Protein AF-A0AAV4I5J1-F1 (afdb_monomer_lite)

Sequence (194 aa):
MQLHVNKGHIDPLYKRVLPLLPGASAISIGELIIFVMCTVSVTANIIITSGGSSISGSSSNSNNSSSCSSSSSSSSSSSSSSSSSSSSSSSSSSSSSSGGSVGGGGGGCVGGIIIMLLSLLLLLLLLLLLLLVVVVVVVVVVVVVVVVVVVVVAPEVVVVVLVVVVAPEVVVVVVVVVVVVVVLKEEDTRLLPS

Secondary structure (DSSP, 8-state):
------------GGGGSSS-----S---HHHHHHHHHHHHHHHHHHHHHHTT-----------------------------------------------------TTHHHHHHHHHHHHHHHHHHHHHHHHHHHHHHHHHHHHHHHHHHHHHHHHHHHHHHHHHHHHHHHHHHHHHHHHHHHHHHHHHHHSS--

Organism: NCBI:txid1093978

pLDDT: mean 71.43, std 22.74, range [33.47, 98.12]

Radius of gyration: 46.41 Å; chains: 1; bounding box: 104×80×138 Å

Foldseek 3Di:
DDDDDPPPDPDPPVVPPPDPDPDPDDDDVVNVVVVVVVVVVVVVVVVVVVVPPPPPDDDDDDDDDDDDDDDDDDDDDDDDDDDYDDDDDDDDDDDDDDDDDPPDDPPPVVVVVVVVVVVVVVVVVVVVVVVVVVVVVVVVVVVVVVVVVCVVVVVVVVVVVCCVVVVVVVVVVVVVVVVVVVVVVVVVVVPDDD

Structure (mmCIF, N/CA/C/O backbone):
data_AF-A0AAV4I5J1-F1
#
_entry.id   AF-A0AAV4I5J1-F1
#
loop_
_atom_site.group_PDB
_atom_site.id
_atom_site.type_symbol
_atom_site.label_atom_id
_atom_site.label_alt_id
_atom_site.label_comp_id
_atom_site.label_asym_id
_atom_site.label_entity_id
_atom_site.label_seq_id
_atom_site.pdbx_PDB_ins_code
_atom_site.Cartn_x
_atom_site.Cartn_y
_atom_site.Cartn_z
_atom_site.occupancy
_atom_site.B_iso_or_equiv
_atom_site.auth_seq_id
_atom_site.auth_comp_id
_atom_site.auth_asym_id
_atom_site.auth_atom_id
_atom_site.pdbx_PDB_model_num
ATOM 1 N N . MET A 1 1 ? 34.825 44.796 -27.293 1.00 44.47 1 MET A N 1
ATOM 2 C CA . MET A 1 1 ? 33.627 44.163 -27.884 1.00 44.47 1 MET A CA 1
ATOM 3 C C . MET A 1 1 ? 32.702 43.767 -26.741 1.00 44.47 1 MET A C 1
ATOM 5 O O . MET A 1 1 ? 33.029 42.840 -26.015 1.00 44.47 1 MET A O 1
ATOM 9 N N . GLN A 1 2 ? 31.640 44.541 -26.493 1.00 41.47 2 GLN A N 1
ATOM 10 C CA . GLN A 1 2 ? 30.655 44.239 -25.447 1.00 41.47 2 GLN A CA 1
ATOM 11 C C . GLN A 1 2 ? 29.592 43.294 -26.014 1.00 41.47 2 GLN A C 1
ATOM 13 O O . GLN A 1 2 ? 28.919 43.631 -26.985 1.00 41.47 2 GLN A O 1
ATOM 18 N N . LEU A 1 3 ? 29.468 42.108 -25.419 1.00 46.00 3 LEU A N 1
ATOM 19 C CA . LEU A 1 3 ? 28.430 41.133 -25.741 1.00 46.00 3 LEU A CA 1
ATOM 20 C C . LEU A 1 3 ? 27.122 41.551 -25.066 1.00 46.00 3 LEU A C 1
ATOM 22 O O . LEU A 1 3 ? 26.958 41.442 -23.852 1.00 46.00 3 LEU A O 1
ATOM 26 N N . HIS A 1 4 ? 26.203 42.057 -25.882 1.00 53.00 4 HIS A N 1
ATOM 27 C CA . HIS A 1 4 ? 24.846 42.409 -25.492 1.00 53.00 4 HIS A CA 1
ATOM 28 C C . HIS A 1 4 ? 24.032 41.112 -25.353 1.00 53.00 4 HIS A C 1
ATOM 30 O O . HIS A 1 4 ? 23.588 40.531 -26.342 1.00 53.00 4 HIS A O 1
ATOM 36 N N . VAL A 1 5 ? 23.880 40.615 -24.123 1.00 58.66 5 VAL A N 1
ATOM 37 C CA . VAL A 1 5 ? 23.056 39.434 -23.830 1.00 58.66 5 VAL A CA 1
ATOM 38 C C . VAL A 1 5 ? 21.593 39.865 -23.791 1.00 58.66 5 VAL A C 1
ATOM 40 O O . VAL A 1 5 ? 21.139 40.502 -22.840 1.00 58.66 5 VAL A O 1
ATOM 43 N N . ASN A 1 6 ? 20.866 39.537 -24.856 1.00 58.31 6 ASN A N 1
ATOM 44 C CA . ASN A 1 6 ? 19.436 39.776 -24.979 1.00 58.31 6 ASN A CA 1
ATOM 45 C C . ASN A 1 6 ? 18.684 38.835 -24.020 1.00 58.31 6 ASN A C 1
ATOM 47 O O . ASN A 1 6 ? 18.641 37.621 -24.226 1.00 58.31 6 ASN A O 1
ATOM 51 N N . LYS A 1 7 ? 18.138 39.395 -22.934 1.00 56.16 7 LYS A N 1
ATOM 52 C CA . LYS A 1 7 ? 17.277 38.683 -21.982 1.00 56.16 7 LYS A CA 1
ATOM 53 C C . LYS A 1 7 ? 15.933 38.412 -22.653 1.00 56.16 7 LYS A C 1
ATOM 55 O O . LYS A 1 7 ? 15.007 39.212 -22.550 1.00 56.16 7 LYS A O 1
ATOM 60 N N . GLY A 1 8 ? 15.855 37.279 -23.345 1.00 55.03 8 GLY A N 1
ATOM 61 C CA . GLY A 1 8 ? 14.610 36.735 -23.869 1.00 55.03 8 GLY A CA 1
ATOM 62 C C . GLY A 1 8 ? 13.577 36.603 -22.753 1.00 55.03 8 GLY A C 1
ATOM 63 O O . GLY A 1 8 ? 13.797 35.920 -21.754 1.00 55.03 8 GLY A O 1
ATOM 64 N N . HIS A 1 9 ? 12.471 37.311 -22.936 1.00 58.69 9 HIS A N 1
ATOM 65 C CA . HIS A 1 9 ? 11.270 37.279 -22.120 1.00 58.69 9 HIS A CA 1
ATOM 66 C C . HIS A 1 9 ? 10.620 35.895 -22.274 1.00 58.69 9 HIS A C 1
ATOM 68 O O . HIS A 1 9 ? 9.899 35.645 -23.235 1.00 58.69 9 HIS A O 1
ATOM 74 N N . ILE A 1 10 ? 10.949 34.957 -21.383 1.00 55.69 10 ILE A N 1
ATOM 75 C CA . ILE A 1 10 ? 10.271 33.659 -21.318 1.00 55.69 10 ILE A CA 1
ATOM 76 C C . ILE A 1 10 ? 9.013 33.866 -20.479 1.00 55.69 10 ILE A C 1
ATOM 78 O O . ILE A 1 10 ? 9.074 33.890 -19.249 1.00 55.69 10 ILE A O 1
ATOM 82 N N . ASP A 1 11 ? 7.882 34.051 -21.156 1.00 57.34 11 ASP A N 1
ATOM 83 C CA . ASP A 1 11 ? 6.573 34.097 -20.516 1.00 57.34 11 ASP A CA 1
ATOM 84 C C . ASP A 1 11 ? 6.305 32.778 -19.765 1.00 57.34 11 ASP A C 1
ATOM 86 O O . ASP A 1 11 ? 6.344 31.697 -20.364 1.00 57.34 11 ASP A O 1
ATOM 90 N N . PRO A 1 12 ? 6.017 32.818 -18.451 1.00 53.56 12 PRO A N 1
ATOM 91 C CA . PRO A 1 12 ? 5.780 31.626 -17.651 1.00 53.56 12 PRO A CA 1
ATOM 92 C C . PRO A 1 12 ? 4.371 31.076 -17.915 1.00 53.56 12 PRO A C 1
ATOM 94 O O . PRO A 1 12 ? 3.453 31.232 -17.105 1.00 53.56 12 PRO A O 1
ATOM 97 N N . LEU A 1 13 ? 4.189 30.381 -19.041 1.00 52.62 13 LEU A N 1
ATOM 98 C CA . LEU A 1 13 ? 2.935 29.692 -19.378 1.00 52.62 13 LEU A CA 1
ATOM 99 C C . LEU A 1 13 ? 2.555 28.587 -18.374 1.00 52.62 13 LEU A C 1
ATOM 101 O O . LEU A 1 13 ? 1.399 28.175 -18.321 1.00 52.62 13 LEU A O 1
ATOM 105 N N . TYR A 1 14 ? 3.473 28.160 -17.504 1.00 51.44 14 TYR A N 1
ATOM 106 C CA . TYR A 1 14 ? 3.190 27.159 -16.472 1.00 51.44 14 TYR A CA 1
ATOM 107 C C . TYR A 1 14 ? 2.275 27.670 -15.345 1.00 51.44 14 TYR A C 1
ATOM 109 O O . TYR A 1 14 ? 1.672 26.868 -14.634 1.00 51.44 14 TYR A O 1
ATOM 117 N N . LYS A 1 15 ? 2.104 28.991 -15.184 1.00 51.28 15 LYS A N 1
ATOM 118 C CA . LYS A 1 15 ? 1.262 29.546 -14.109 1.00 51.28 15 LYS A CA 1
ATOM 119 C C . LYS A 1 15 ? -0.245 29.444 -14.371 1.00 51.28 15 LYS A C 1
ATOM 121 O O . LYS A 1 15 ? -1.020 29.639 -13.441 1.00 51.28 15 LYS A O 1
ATOM 126 N N . ARG A 1 16 ? -0.675 29.139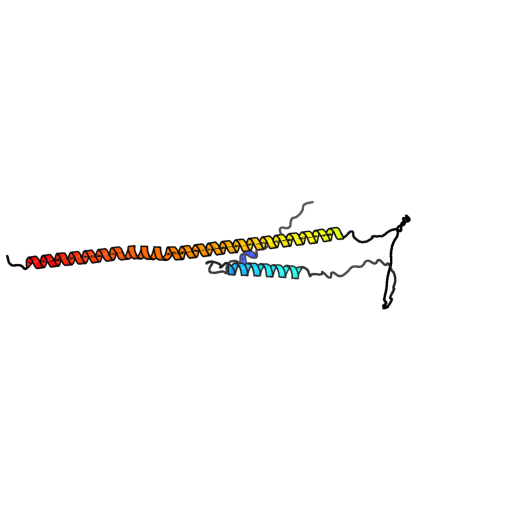 -15.601 1.00 52.31 16 ARG A N 1
ATOM 127 C CA . ARG A 1 16 ? -2.106 29.054 -15.958 1.00 52.31 16 ARG A CA 1
ATOM 128 C C . ARG A 1 16 ? -2.684 27.639 -16.009 1.00 52.31 16 ARG A C 1
ATOM 130 O O . ARG A 1 16 ? -3.892 27.515 -16.148 1.00 52.31 16 ARG A O 1
ATOM 137 N N . VAL A 1 17 ? -1.872 26.593 -15.850 1.00 52.78 17 VAL A N 1
ATOM 138 C CA . VAL A 1 17 ? -2.362 25.199 -15.928 1.00 52.78 17 VAL A CA 1
ATOM 139 C C . VAL A 1 17 ? -2.741 24.623 -14.552 1.00 52.78 17 VAL A C 1
ATOM 141 O O . VAL A 1 17 ? -3.381 23.583 -14.476 1.00 52.78 17 VAL A O 1
ATOM 144 N N . LEU A 1 18 ? -2.407 25.299 -13.447 1.00 48.84 18 LEU A N 1
ATOM 145 C CA . LEU A 1 18 ? -2.524 24.714 -12.103 1.00 48.84 18 LEU A CA 1
ATOM 146 C C . LEU A 1 18 ? -3.792 24.992 -11.255 1.00 48.84 18 LEU A C 1
ATOM 148 O O . LEU A 1 18 ? -3.888 24.341 -10.218 1.00 48.84 18 LEU A O 1
ATOM 152 N N . PRO A 1 19 ? -4.790 25.839 -11.600 1.00 48.25 19 PRO A N 1
ATOM 153 C CA . PRO A 1 19 ? -5.921 26.058 -10.686 1.00 48.25 19 PRO A CA 1
ATOM 154 C C . PRO A 1 19 ? -7.253 25.412 -11.125 1.00 48.25 19 PRO A C 1
ATOM 156 O O . PRO A 1 19 ? -8.295 26.044 -10.983 1.00 48.25 19 PRO A O 1
ATOM 159 N N . LEU A 1 20 ? -7.264 24.175 -11.649 1.00 48.97 20 LEU A N 1
ATOM 160 C CA . LEU A 1 20 ? -8.519 23.477 -12.018 1.00 48.97 20 LEU A CA 1
ATOM 161 C C . LEU A 1 20 ? -8.617 22.001 -11.577 1.00 48.97 20 LEU A C 1
ATOM 163 O O . LEU A 1 20 ? -9.342 21.226 -12.191 1.00 48.97 20 LEU A O 1
ATOM 167 N N . LEU A 1 21 ? -7.956 21.600 -10.488 1.00 51.47 21 LEU A N 1
ATOM 168 C CA . LEU A 1 21 ? -8.249 20.314 -9.834 1.00 51.47 21 LEU A CA 1
ATOM 169 C C . LEU A 1 21 ? -8.837 20.560 -8.436 1.00 51.47 21 LEU A C 1
ATOM 171 O O . LEU A 1 21 ? -8.097 20.624 -7.451 1.00 51.47 21 LEU A O 1
ATOM 175 N N . PRO A 1 22 ? -10.164 20.758 -8.329 1.00 43.28 22 PRO A N 1
ATOM 176 C CA . PRO A 1 22 ? -10.839 20.786 -7.042 1.00 43.28 22 PRO A CA 1
ATOM 177 C C . PRO A 1 22 ? -10.831 19.369 -6.449 1.00 43.28 22 PRO A C 1
ATOM 179 O O . PRO A 1 22 ? -11.524 18.485 -6.940 1.00 43.28 22 PRO A O 1
ATOM 182 N N . GLY A 1 23 ? -10.035 19.161 -5.396 1.00 50.94 23 GLY A N 1
ATOM 183 C CA . GLY A 1 23 ? -10.028 17.920 -4.610 1.00 50.94 23 GLY A CA 1
ATOM 184 C C . GLY A 1 23 ? -8.704 17.157 -4.649 1.00 50.94 23 GLY A C 1
ATOM 185 O O . GLY A 1 23 ? -8.611 16.086 -5.235 1.00 50.94 23 GLY A O 1
ATOM 186 N N . ALA A 1 24 ? -7.676 17.674 -3.972 1.00 47.84 24 ALA A N 1
ATOM 187 C CA . ALA A 1 24 ? -6.403 16.980 -3.751 1.00 47.84 24 ALA A CA 1
ATOM 188 C C . ALA A 1 24 ? -6.504 15.901 -2.648 1.00 47.84 24 ALA A C 1
ATOM 190 O O . ALA A 1 24 ? -5.687 15.848 -1.731 1.00 47.84 24 ALA A O 1
ATOM 191 N N . SER A 1 25 ? -7.525 15.049 -2.703 1.00 54.09 25 SER A N 1
ATOM 192 C CA . SER A 1 25 ? -7.631 13.866 -1.849 1.00 54.09 25 SER A CA 1
ATOM 193 C C . SER A 1 25 ? -7.122 12.655 -2.625 1.00 54.09 25 SER A C 1
ATOM 195 O O . SER A 1 25 ? -7.791 12.194 -3.540 1.00 54.09 25 SER A O 1
ATOM 197 N N . ALA A 1 26 ? -5.928 12.179 -2.253 1.00 54.16 26 ALA A N 1
ATOM 198 C CA . ALA A 1 26 ? -5.318 10.913 -2.668 1.00 54.16 26 ALA A CA 1
ATOM 199 C C . ALA A 1 26 ? -5.401 10.605 -4.177 1.00 54.16 26 ALA A C 1
ATOM 201 O O . ALA A 1 26 ? -6.238 9.829 -4.633 1.00 54.16 26 ALA A O 1
ATOM 202 N N . ILE A 1 27 ? -4.468 11.163 -4.952 1.00 59.47 27 ILE A N 1
ATOM 203 C CA . ILE A 1 27 ? -4.223 10.702 -6.322 1.00 59.47 27 ILE A CA 1
ATOM 204 C C . ILE A 1 27 ? -3.782 9.237 -6.229 1.00 59.47 27 ILE A C 1
ATOM 206 O O . ILE A 1 27 ? -2.709 8.931 -5.706 1.00 59.47 27 ILE A O 1
ATOM 210 N N . SER A 1 28 ? -4.641 8.329 -6.689 1.00 68.19 28 SER A N 1
ATOM 211 C CA . SER A 1 28 ? -4.320 6.907 -6.783 1.00 68.19 28 SER A CA 1
ATOM 212 C C . SER A 1 28 ? -3.089 6.722 -7.670 1.00 68.19 28 SER A C 1
ATOM 214 O O . SER A 1 28 ? -2.954 7.375 -8.703 1.00 68.19 28 SER A O 1
ATOM 216 N N . ILE A 1 29 ? -2.198 5.802 -7.298 1.00 71.69 29 ILE A N 1
ATOM 217 C CA . ILE A 1 29 ? -0.981 5.475 -8.063 1.00 71.69 29 ILE A CA 1
ATOM 218 C C . ILE A 1 29 ? -1.306 5.169 -9.540 1.00 71.69 29 ILE A C 1
ATOM 220 O O . ILE A 1 29 ? -0.504 5.475 -10.419 1.00 71.69 29 ILE A O 1
ATOM 224 N N . GLY A 1 30 ? -2.504 4.646 -9.831 1.00 75.44 30 GLY A N 1
ATOM 225 C CA . GLY A 1 30 ? -2.975 4.425 -11.202 1.00 75.44 30 GLY A CA 1
ATOM 226 C C . GLY A 1 30 ? -3.113 5.708 -12.034 1.00 75.44 30 GLY A C 1
ATOM 227 O O . GLY A 1 30 ? -2.676 5.736 -13.182 1.00 75.44 30 GLY A O 1
ATOM 228 N N . GLU A 1 31 ? -3.635 6.788 -11.450 1.00 73.56 31 GLU A N 1
ATOM 229 C CA . GLU A 1 31 ? -3.776 8.097 -12.113 1.00 73.56 31 GLU A CA 1
ATOM 230 C C . GLU A 1 31 ? -2.403 8.718 -12.410 1.00 73.56 31 GLU A C 1
ATOM 232 O O . GLU A 1 31 ? -2.180 9.273 -13.486 1.00 73.56 31 GLU A O 1
ATOM 237 N N . LEU A 1 32 ? -1.442 8.550 -11.492 1.00 75.50 32 LEU A N 1
ATOM 238 C CA . LEU A 1 32 ? -0.065 9.007 -11.687 1.00 75.50 32 LEU A CA 1
ATOM 239 C C . LEU A 1 32 ? 0.603 8.284 -12.868 1.00 75.50 32 LEU A C 1
ATOM 241 O O . LEU A 1 32 ? 1.269 8.917 -13.686 1.00 75.50 32 LEU A O 1
ATOM 245 N N . ILE A 1 33 ? 0.404 6.967 -12.986 1.00 75.50 33 ILE A N 1
ATOM 246 C CA . ILE A 1 33 ? 0.953 6.165 -14.089 1.00 75.50 33 ILE A CA 1
ATOM 247 C C . ILE A 1 33 ? 0.365 6.619 -15.430 1.00 75.50 33 ILE A C 1
ATOM 249 O O . ILE A 1 33 ? 1.114 6.790 -16.393 1.00 75.50 33 ILE A O 1
ATOM 253 N N . ILE A 1 34 ? -0.946 6.873 -15.491 1.00 80.50 34 ILE A N 1
ATOM 254 C CA . ILE A 1 34 ? -1.610 7.383 -16.700 1.00 80.50 34 ILE A CA 1
ATOM 255 C C . ILE A 1 34 ? -1.037 8.751 -17.088 1.00 80.50 34 ILE A C 1
ATOM 257 O O . ILE A 1 34 ? -0.708 8.967 -18.255 1.00 80.50 34 ILE A O 1
ATOM 261 N N . PHE A 1 35 ? -0.831 9.648 -16.120 1.00 82.44 35 PHE A N 1
ATOM 262 C CA . PHE A 1 35 ? -0.228 10.960 -16.367 1.00 82.44 35 PHE A CA 1
ATOM 263 C C . PHE A 1 35 ? 1.199 10.856 -16.915 1.00 82.44 35 PHE A C 1
ATOM 265 O O . PHE A 1 35 ? 1.540 11.521 -17.897 1.00 82.44 35 PHE A O 1
ATOM 272 N N . VAL A 1 36 ? 2.033 9.996 -16.324 1.00 81.56 36 VAL A N 1
ATOM 273 C CA . VAL A 1 36 ? 3.414 9.772 -16.780 1.00 81.56 36 VAL A CA 1
ATOM 274 C C . VAL A 1 36 ? 3.427 9.191 -18.195 1.00 81.56 36 VAL A C 1
ATOM 276 O O . VAL A 1 36 ? 4.130 9.716 -19.057 1.00 81.56 36 VAL A O 1
ATOM 279 N N . MET A 1 37 ? 2.608 8.174 -18.476 1.00 80.75 37 MET A N 1
ATOM 280 C CA . MET A 1 37 ? 2.504 7.572 -19.812 1.00 80.75 37 MET A CA 1
ATOM 281 C C . MET A 1 37 ? 2.018 8.576 -20.863 1.00 80.75 37 MET A C 1
ATOM 283 O O . MET A 1 37 ? 2.564 8.633 -21.966 1.00 80.75 37 MET A O 1
ATOM 287 N N . CYS A 1 38 ? 1.043 9.417 -20.511 1.00 76.56 38 CYS A N 1
ATOM 288 C CA . CYS A 1 38 ? 0.526 10.455 -21.397 1.00 76.56 38 CYS A CA 1
ATOM 289 C C . CYS A 1 38 ? 1.605 11.505 -21.712 1.00 76.56 38 CYS A C 1
ATOM 291 O O . CYS A 1 38 ? 1.828 11.848 -22.872 1.00 76.56 38 CYS A O 1
ATOM 293 N N . THR A 1 39 ? 2.363 11.939 -20.700 1.00 76.50 39 THR A N 1
ATOM 294 C CA . THR A 1 39 ? 3.444 12.925 -20.869 1.00 76.50 39 THR A CA 1
ATOM 295 C C . THR A 1 39 ? 4.582 12.378 -21.738 1.00 76.50 39 THR A C 1
ATOM 297 O O . THR A 1 39 ? 5.093 13.079 -22.615 1.00 76.50 39 THR A O 1
ATOM 300 N N . VAL A 1 40 ? 4.952 11.107 -21.553 1.00 76.19 40 VAL A N 1
ATOM 301 C CA . VAL A 1 40 ? 5.961 10.428 -22.383 1.00 76.19 40 VAL A CA 1
ATOM 302 C C . VAL A 1 40 ? 5.480 10.291 -23.830 1.00 76.19 40 VAL A C 1
ATOM 304 O O . VAL A 1 40 ? 6.244 10.587 -24.748 1.00 76.19 40 VAL A O 1
ATOM 307 N N . SER A 1 41 ? 4.213 9.923 -24.052 1.00 77.00 41 SER A N 1
ATOM 308 C CA . SER A 1 41 ? 3.627 9.804 -25.395 1.00 77.00 41 SER A CA 1
ATOM 309 C C . SER A 1 41 ? 3.604 11.144 -26.142 1.00 77.00 41 SER A C 1
ATOM 311 O O . SER A 1 41 ? 4.032 11.216 -27.295 1.00 77.00 41 SER A O 1
ATOM 313 N N . VAL A 1 42 ? 3.198 12.228 -25.471 1.00 73.56 42 VAL A N 1
ATOM 314 C CA . VAL A 1 42 ? 3.202 13.584 -26.047 1.00 73.56 42 VAL A CA 1
ATOM 315 C C . VAL A 1 42 ? 4.624 14.027 -26.397 1.00 73.56 42 VAL A C 1
ATOM 317 O O . VAL A 1 42 ? 4.862 14.530 -27.494 1.00 73.56 42 VAL A O 1
ATOM 320 N N . THR A 1 43 ? 5.589 13.781 -25.509 1.00 66.00 43 THR A N 1
ATOM 321 C CA . THR A 1 43 ? 6.994 14.150 -25.745 1.00 66.00 43 THR A CA 1
ATOM 322 C C . THR A 1 43 ? 7.592 13.367 -26.918 1.00 66.00 43 THR A C 1
ATOM 324 O O . THR A 1 43 ? 8.269 13.949 -27.764 1.00 66.00 43 THR A O 1
ATOM 327 N N . ALA A 1 44 ? 7.287 12.071 -27.034 1.00 58.88 44 ALA A N 1
ATOM 328 C CA . ALA A 1 44 ? 7.722 11.248 -28.161 1.00 58.88 44 ALA A CA 1
ATOM 329 C C . ALA A 1 44 ? 7.147 11.744 -29.502 1.00 58.88 44 ALA A C 1
ATOM 331 O O . ALA A 1 44 ? 7.860 11.782 -30.504 1.00 58.88 44 ALA A O 1
ATOM 332 N N . ASN A 1 45 ? 5.891 12.198 -29.522 1.00 56.28 45 ASN A N 1
ATOM 333 C CA . ASN A 1 45 ? 5.239 12.686 -30.740 1.00 56.28 45 ASN A CA 1
ATOM 334 C C . ASN A 1 45 ? 5.789 14.056 -31.203 1.00 56.28 45 ASN A C 1
ATOM 336 O O . ASN A 1 45 ? 5.918 14.323 -32.402 1.00 56.28 45 ASN A O 1
ATOM 340 N N . ILE A 1 46 ? 6.208 14.907 -30.258 1.00 58.16 46 ILE A N 1
ATOM 341 C CA . ILE A 1 46 ? 6.861 16.196 -30.550 1.00 58.16 46 ILE A CA 1
ATOM 342 C C . ILE A 1 46 ? 8.245 15.991 -31.191 1.00 58.16 46 ILE A C 1
ATOM 344 O O . ILE A 1 46 ? 8.619 16.735 -32.102 1.00 58.16 46 ILE A O 1
ATOM 348 N N . ILE A 1 47 ? 8.992 14.961 -30.782 1.00 55.97 47 ILE A N 1
ATOM 349 C CA . ILE A 1 47 ? 10.324 14.661 -31.340 1.00 55.97 47 ILE A CA 1
ATOM 350 C C . ILE A 1 47 ? 10.219 14.137 -32.782 1.00 55.97 47 ILE A C 1
ATOM 352 O O . ILE A 1 47 ? 11.025 14.508 -33.633 1.00 55.97 47 ILE A O 1
ATOM 356 N N . ILE A 1 48 ? 9.189 13.348 -33.097 1.00 55.41 48 ILE A N 1
ATOM 357 C CA . ILE A 1 48 ? 8.979 12.827 -34.459 1.00 55.41 48 ILE A CA 1
ATOM 358 C C . ILE A 1 48 ? 8.530 13.946 -35.414 1.00 55.41 48 ILE A C 1
ATOM 360 O O . ILE A 1 48 ? 8.951 13.985 -36.568 1.00 55.41 48 ILE A O 1
ATOM 364 N N . THR A 1 49 ? 7.744 14.908 -34.925 1.00 48.47 49 THR A N 1
ATOM 365 C CA . THR A 1 49 ? 7.235 16.016 -35.752 1.00 48.47 49 THR A CA 1
ATOM 366 C C . THR A 1 49 ? 8.286 17.112 -35.996 1.00 48.47 49 THR A C 1
ATOM 368 O O . THR A 1 49 ? 8.232 17.810 -37.007 1.00 48.47 49 THR A O 1
ATOM 371 N N . SER A 1 50 ? 9.292 17.250 -35.126 1.00 49.56 50 SER A N 1
ATOM 372 C CA . SER A 1 50 ? 10.343 18.276 -35.261 1.00 49.56 50 SER A CA 1
ATOM 373 C C . SER A 1 50 ? 11.569 17.837 -36.080 1.00 49.56 50 SER A C 1
ATOM 375 O O . SER A 1 50 ? 12.350 18.690 -36.499 1.00 49.56 50 SER A O 1
ATOM 377 N N . GLY A 1 51 ? 11.714 16.546 -36.402 1.00 48.62 51 GLY A N 1
ATOM 378 C CA . GLY A 1 51 ? 12.810 16.026 -37.238 1.00 48.62 51 GLY A CA 1
ATOM 379 C C . GLY A 1 51 ? 12.611 16.144 -38.759 1.00 48.62 51 GLY A C 1
ATOM 380 O O . GLY A 1 51 ? 13.503 15.768 -39.514 1.00 48.62 51 GLY A O 1
ATOM 381 N N . GLY A 1 52 ? 11.458 16.642 -39.226 1.00 47.59 52 GLY A N 1
ATOM 382 C CA . GLY A 1 52 ? 11.046 16.586 -40.638 1.00 47.59 52 GLY A CA 1
ATOM 383 C C . GLY A 1 52 ? 10.971 17.918 -41.390 1.00 47.59 52 GLY A C 1
ATOM 384 O O . GLY A 1 52 ? 10.435 17.950 -42.494 1.00 47.59 52 GLY A O 1
ATOM 385 N N . SER A 1 53 ? 11.478 19.024 -40.839 1.00 48.56 53 SER A N 1
ATOM 386 C CA . SER A 1 53 ? 11.499 20.311 -41.555 1.00 48.56 53 SER A CA 1
ATOM 387 C C . SER A 1 53 ? 12.760 20.431 -42.409 1.00 48.56 53 SER A C 1
ATOM 389 O O . SER A 1 53 ? 13.719 21.116 -42.058 1.00 48.56 53 SER A O 1
ATOM 391 N N . SER A 1 54 ? 12.758 19.746 -43.550 1.00 49.75 54 SER A N 1
ATOM 392 C CA . SER A 1 54 ? 13.657 20.045 -44.662 1.00 49.75 54 SER A CA 1
ATOM 393 C C . SER A 1 54 ? 13.311 21.438 -45.193 1.00 49.75 54 SER A C 1
ATOM 395 O O . SER A 1 54 ? 12.367 21.632 -45.958 1.00 49.75 54 SER A O 1
ATOM 397 N N . ILE A 1 55 ? 14.073 22.435 -44.739 1.00 53.91 55 ILE A N 1
ATOM 398 C CA . ILE A 1 55 ? 14.037 23.795 -45.272 1.00 53.91 55 ILE A CA 1
ATOM 399 C C . ILE A 1 55 ? 14.513 23.717 -46.722 1.00 53.91 55 ILE A C 1
ATOM 401 O O . ILE A 1 55 ? 15.704 23.692 -47.025 1.00 53.91 55 ILE A O 1
ATOM 405 N N . SER A 1 56 ? 13.535 23.655 -47.617 1.00 50.28 56 SER A N 1
ATOM 406 C CA . SER A 1 56 ? 13.684 23.914 -49.041 1.00 50.28 56 SER A CA 1
ATOM 407 C C . SER A 1 56 ? 13.884 25.420 -49.208 1.00 50.28 56 SER A C 1
ATOM 409 O O . SER A 1 56 ? 12.932 26.173 -49.393 1.00 50.28 56 SER A O 1
ATOM 411 N N . GLY A 1 57 ? 15.127 25.869 -49.038 1.00 38.81 57 GLY A N 1
ATOM 412 C CA . GLY A 1 57 ? 15.563 27.236 -49.307 1.00 38.81 57 GLY A CA 1
ATOM 413 C C . GLY A 1 57 ? 16.218 27.311 -50.679 1.00 38.81 57 GLY A C 1
ATOM 414 O O . GLY A 1 57 ? 17.374 26.933 -50.843 1.00 38.81 57 GLY A O 1
ATOM 415 N N . SER A 1 58 ? 15.452 27.771 -51.662 1.00 47.94 58 SER A N 1
ATOM 416 C CA . SER A 1 58 ? 15.881 28.025 -53.036 1.00 47.94 58 SER A CA 1
ATOM 417 C C . SER A 1 58 ? 16.956 29.118 -53.141 1.00 47.94 58 SER A C 1
ATOM 419 O O . SER A 1 58 ? 16.957 30.075 -52.367 1.00 47.94 58 SER A O 1
ATOM 421 N N . SER A 1 59 ? 17.741 29.037 -54.228 1.00 45.19 59 SER A N 1
ATOM 422 C CA . SER A 1 59 ? 18.620 30.065 -54.837 1.00 45.19 59 SER A CA 1
ATOM 423 C C . SER A 1 59 ? 19.899 30.421 -54.055 1.00 45.19 59 SER A C 1
ATOM 425 O O . SER A 1 59 ? 19.865 31.123 -53.054 1.00 45.19 59 SER A O 1
ATOM 427 N N . SER A 1 60 ? 21.097 30.059 -54.530 1.00 40.12 60 SER A N 1
ATOM 428 C CA . SER A 1 60 ? 21.743 30.766 -55.651 1.00 40.12 60 SER A CA 1
ATOM 429 C C . SER A 1 60 ? 22.922 29.991 -56.267 1.00 40.12 60 SER A C 1
ATOM 431 O O . SER A 1 60 ? 23.729 29.404 -55.555 1.00 40.12 60 SER A O 1
ATOM 433 N N . ASN A 1 61 ? 23.006 30.068 -57.599 1.00 48.44 61 ASN A N 1
ATOM 434 C CA . ASN A 1 61 ? 24.130 29.795 -58.504 1.00 48.44 61 ASN A CA 1
ATOM 435 C C . ASN A 1 61 ? 25.533 29.613 -57.892 1.00 48.44 61 ASN A C 1
ATOM 437 O O . ASN A 1 61 ? 26.093 30.551 -57.326 1.00 48.44 61 ASN A O 1
ATOM 441 N N . SER A 1 62 ? 26.206 28.518 -58.256 1.00 39.16 62 SER A N 1
ATOM 442 C CA . SER A 1 62 ? 27.573 28.594 -58.801 1.00 39.16 62 SER A CA 1
ATOM 443 C C . SER A 1 62 ? 27.870 27.364 -59.658 1.00 39.16 62 SER A C 1
ATOM 445 O O . SER A 1 62 ? 27.838 26.232 -59.185 1.00 39.16 62 SER A O 1
ATOM 447 N N . ASN A 1 63 ? 28.161 27.617 -60.932 1.00 46.97 63 ASN A N 1
ATOM 448 C CA . ASN A 1 63 ? 28.762 26.674 -61.864 1.00 46.97 63 ASN A CA 1
ATOM 449 C C . ASN A 1 63 ? 29.997 26.003 -61.245 1.00 46.97 63 ASN A C 1
ATOM 451 O O . ASN A 1 63 ? 30.912 26.708 -60.826 1.00 46.97 63 ASN A O 1
ATOM 455 N N . ASN A 1 64 ? 30.097 24.677 -61.332 1.00 39.88 64 ASN A N 1
ATOM 456 C CA . ASN A 1 64 ? 31.326 24.111 -61.874 1.00 39.88 64 ASN A CA 1
ATOM 457 C C . ASN A 1 64 ? 31.086 22.742 -62.513 1.00 39.88 64 ASN A C 1
ATOM 459 O O . ASN A 1 64 ? 30.716 21.758 -61.881 1.00 39.88 64 ASN A O 1
ATOM 463 N N . SER A 1 65 ? 31.296 22.744 -63.817 1.00 48.47 65 SER A N 1
ATOM 464 C CA . SER A 1 65 ? 31.372 21.628 -64.741 1.00 48.47 65 SER A CA 1
ATOM 465 C C . SER A 1 65 ? 32.464 20.624 -64.369 1.00 48.47 65 SER A C 1
ATOM 467 O O . SER A 1 65 ? 33.627 21.003 -64.249 1.00 48.47 65 SER A O 1
ATOM 469 N N . SER A 1 66 ? 32.135 19.331 -64.332 1.00 40.97 66 SER A N 1
ATOM 470 C CA . SER A 1 66 ? 33.040 18.277 -64.817 1.00 40.97 66 SER A CA 1
ATOM 471 C C . SER A 1 66 ? 32.238 17.056 -65.269 1.00 40.97 66 SER A C 1
ATOM 473 O O . SER A 1 66 ? 31.606 16.356 -64.489 1.00 40.97 66 SER A O 1
ATOM 475 N N . SER A 1 67 ? 32.267 16.854 -66.574 1.00 46.66 67 SER A N 1
ATOM 476 C CA . SER A 1 67 ? 31.798 15.720 -67.361 1.00 46.66 67 SER A CA 1
ATOM 477 C C . SER A 1 67 ? 32.463 14.384 -67.011 1.00 46.66 67 SER A C 1
ATOM 479 O O . SER A 1 67 ? 33.680 14.346 -66.862 1.00 46.66 67 SER A O 1
ATOM 481 N N . CYS A 1 68 ? 31.692 13.291 -67.026 1.00 33.47 68 CYS A N 1
ATOM 482 C CA . CYS A 1 68 ? 31.973 12.046 -67.775 1.00 33.47 68 CYS A CA 1
ATOM 483 C C . CYS A 1 68 ? 30.825 11.040 -67.526 1.00 33.47 68 CYS A C 1
ATOM 485 O O . CYS A 1 68 ? 30.509 10.703 -66.395 1.00 33.47 68 CYS A O 1
ATOM 487 N N . SER A 1 69 ? 29.985 10.781 -68.527 1.00 37.47 69 SER A N 1
ATOM 488 C CA . SER A 1 69 ? 30.113 9.686 -69.507 1.00 37.47 69 SER A CA 1
ATOM 489 C C . SER A 1 69 ? 29.525 8.362 -69.007 1.00 37.47 69 SER A C 1
ATOM 491 O O . SER A 1 69 ? 30.149 7.612 -68.269 1.00 37.47 69 SER A O 1
ATOM 493 N N . SER A 1 70 ? 28.292 8.129 -69.460 1.00 44.81 70 SER A N 1
ATOM 494 C CA . SER A 1 70 ? 27.698 6.884 -69.959 1.00 44.81 70 SER A CA 1
ATOM 495 C C . SER A 1 70 ? 28.446 5.569 -69.719 1.00 44.81 70 SER A C 1
ATOM 497 O O . SER A 1 70 ? 29.581 5.431 -70.164 1.00 44.81 70 SER A O 1
ATOM 499 N N . SER A 1 71 ? 27.731 4.550 -69.229 1.00 40.25 71 SER A N 1
ATOM 500 C CA . SER A 1 71 ? 27.711 3.201 -69.829 1.00 40.25 71 SER A CA 1
ATOM 501 C C . SER A 1 71 ? 26.571 2.359 -69.252 1.00 40.25 71 SER A C 1
ATOM 503 O O . SER A 1 71 ? 26.573 1.973 -68.087 1.00 40.25 71 SER A O 1
ATOM 505 N N . SER A 1 72 ? 25.597 2.079 -70.110 1.00 46.88 72 SER A N 1
ATOM 506 C CA . SER A 1 72 ? 24.599 1.021 -69.984 1.00 46.88 72 SER A CA 1
ATOM 507 C C . SER A 1 72 ? 25.237 -0.331 -70.312 1.00 46.88 72 SER A C 1
ATOM 509 O O . SER A 1 72 ? 25.944 -0.393 -71.313 1.00 46.88 72 SER A O 1
ATOM 511 N N . SER A 1 73 ? 24.897 -1.409 -69.591 1.00 40.59 73 SER A N 1
ATOM 512 C CA . SER A 1 73 ? 24.825 -2.768 -70.175 1.00 40.59 73 SER A CA 1
ATOM 513 C C . SER A 1 73 ? 24.298 -3.830 -69.192 1.00 40.59 73 SER A C 1
ATOM 515 O O . SER A 1 73 ? 24.971 -4.209 -68.242 1.00 40.59 73 SER A O 1
ATOM 517 N N . SER A 1 74 ? 23.065 -4.273 -69.455 1.00 39.66 74 SER A N 1
ATOM 518 C CA . SER A 1 74 ? 22.670 -5.647 -69.827 1.00 39.66 74 SER A CA 1
ATOM 519 C C . SER A 1 74 ? 23.218 -6.874 -69.065 1.00 39.66 74 SER A C 1
ATOM 521 O O . SER A 1 74 ? 24.386 -7.216 -69.177 1.00 39.66 74 SER A O 1
ATOM 523 N N . SER A 1 75 ? 22.284 -7.594 -68.417 1.00 46.22 75 SER A N 1
ATOM 524 C CA . SER A 1 75 ? 22.014 -9.056 -68.456 1.00 46.22 75 SER A CA 1
ATOM 525 C C . SER A 1 75 ? 23.140 -10.069 -68.733 1.00 46.22 75 SER A C 1
ATOM 527 O O . SER A 1 75 ? 23.786 -9.971 -69.771 1.00 46.22 75 SER A O 1
ATOM 529 N N . SER A 1 76 ? 23.193 -11.164 -67.949 1.00 39.91 76 SER A N 1
ATOM 530 C CA . SER A 1 76 ? 23.148 -12.574 -68.426 1.00 39.91 76 SER A CA 1
ATOM 531 C C . SER A 1 76 ? 23.213 -13.598 -67.280 1.00 39.91 76 SER A C 1
ATOM 533 O O . SER A 1 76 ? 24.017 -13.490 -66.362 1.00 39.91 76 SER A O 1
ATOM 535 N N . SER A 1 77 ? 22.367 -14.616 -67.389 1.00 49.03 77 SER A N 1
ATOM 536 C CA . SER A 1 77 ? 22.314 -15.886 -66.660 1.00 49.03 77 SER A CA 1
ATOM 537 C C . SER A 1 77 ? 23.401 -16.872 -67.112 1.00 49.03 77 SER A C 1
ATOM 539 O O . SER A 1 77 ? 23.739 -16.884 -68.292 1.00 49.03 77 SER A O 1
ATOM 541 N N . SER A 1 78 ? 23.875 -17.772 -66.235 1.00 40.97 78 SER A N 1
ATOM 542 C CA . SER A 1 78 ? 24.170 -19.186 -66.578 1.00 40.97 78 SER A CA 1
ATOM 543 C C . SER A 1 78 ? 24.518 -20.057 -65.359 1.00 40.97 78 SER A C 1
ATOM 545 O O . SER A 1 78 ? 25.311 -19.707 -64.493 1.00 40.97 78 SER A O 1
ATOM 547 N N . SER A 1 79 ? 23.893 -21.228 -65.349 1.00 46.78 79 SER A N 1
ATOM 548 C CA . SER A 1 79 ? 24.104 -22.443 -64.556 1.00 46.78 79 SER A CA 1
ATOM 549 C C . SER A 1 79 ? 25.334 -23.252 -64.995 1.00 46.78 79 SER A C 1
ATOM 551 O O . SER A 1 79 ? 25.582 -23.295 -66.196 1.00 46.78 79 SER A O 1
ATOM 553 N N . SER A 1 80 ? 26.003 -23.991 -64.088 1.00 40.25 80 SER A N 1
ATOM 554 C CA . SER A 1 80 ? 26.334 -25.442 -64.214 1.00 40.25 80 SER A CA 1
ATOM 555 C C . SER A 1 80 ? 27.345 -25.980 -63.165 1.00 40.25 80 SER A C 1
ATOM 557 O O . SER A 1 80 ? 28.463 -25.505 -63.039 1.00 40.25 80 SER A O 1
ATOM 559 N N . SER A 1 81 ? 26.881 -26.970 -62.393 1.00 41.84 81 SER A N 1
ATOM 560 C CA . SER A 1 81 ? 27.363 -28.365 -62.273 1.00 41.84 81 SER A CA 1
ATOM 561 C C . SER A 1 81 ? 28.856 -28.757 -62.043 1.00 41.84 81 SER A C 1
ATOM 563 O O . SER A 1 81 ? 29.688 -28.639 -62.931 1.00 41.84 81 SER A O 1
ATOM 565 N N . SER A 1 82 ? 29.054 -29.504 -60.937 1.00 41.44 82 SER A N 1
ATOM 566 C CA . SER A 1 82 ? 29.760 -30.813 -60.788 1.00 41.44 82 SER A CA 1
ATOM 567 C C . SER A 1 82 ? 31.278 -30.956 -60.479 1.00 41.44 82 SER A C 1
ATOM 569 O O . SER A 1 82 ? 32.138 -30.619 -61.281 1.00 41.44 82 SER A O 1
ATOM 571 N N . SER A 1 83 ? 31.524 -31.771 -59.431 1.00 40.47 83 SER A N 1
ATOM 572 C CA . SER A 1 83 ? 32.459 -32.931 -59.309 1.00 40.47 83 SER A CA 1
ATOM 573 C C . SER A 1 83 ? 33.972 -32.814 -58.968 1.00 40.47 83 SER A C 1
ATOM 575 O O . SER A 1 83 ? 34.789 -32.453 -59.800 1.00 40.47 83 SER A O 1
ATOM 577 N N . SER A 1 84 ? 34.292 -33.406 -57.798 1.00 41.81 84 SER A N 1
ATOM 578 C CA . SER A 1 84 ? 35.358 -34.390 -57.443 1.00 41.81 84 SER A CA 1
ATOM 579 C C . SER A 1 84 ? 36.871 -34.071 -57.338 1.00 41.81 84 SER A C 1
ATOM 581 O O . SER A 1 84 ? 37.534 -33.767 -58.318 1.00 41.81 84 SER A O 1
ATOM 583 N N . SER A 1 85 ? 37.396 -34.456 -56.156 1.00 44.16 85 SER A N 1
ATOM 584 C CA . SER A 1 85 ? 38.562 -35.342 -55.901 1.00 44.16 85 SER A CA 1
ATOM 585 C C . SER A 1 85 ? 40.005 -34.803 -55.780 1.00 44.16 85 SER A C 1
ATOM 587 O O . SER A 1 85 ? 40.558 -34.224 -56.704 1.00 44.16 85 SER A O 1
ATOM 589 N N . SER A 1 86 ? 40.636 -35.254 -54.678 1.00 42.72 86 SER A N 1
ATOM 590 C CA . SER A 1 86 ? 42.043 -35.695 -54.515 1.00 42.72 86 SER A CA 1
ATOM 591 C C . SER A 1 86 ? 43.152 -34.708 -54.089 1.00 42.72 86 SER A C 1
ATOM 593 O O . SER A 1 86 ? 43.653 -33.918 -54.874 1.00 42.72 86 SER A O 1
ATOM 595 N N . SER A 1 87 ? 43.611 -34.921 -52.847 1.00 46.06 87 SER A N 1
ATOM 596 C CA . SER A 1 87 ? 44.995 -35.249 -52.431 1.00 46.06 87 SER A CA 1
ATOM 597 C C . SER A 1 87 ? 46.195 -34.321 -52.728 1.00 46.06 87 SER A C 1
ATOM 599 O O . SER A 1 87 ? 46.685 -34.246 -53.845 1.00 46.06 87 SER A O 1
ATOM 601 N N . SER A 1 88 ? 46.790 -33.860 -51.618 1.00 49.31 88 SER A N 1
ATOM 602 C CA . SER A 1 88 ? 48.230 -33.865 -51.274 1.00 49.31 88 SER A CA 1
ATOM 603 C C . SER A 1 88 ? 49.255 -33.005 -52.037 1.00 49.31 88 SER A C 1
ATOM 605 O O . SER A 1 88 ? 49.550 -33.236 -53.204 1.00 49.31 88 SER A O 1
ATOM 607 N N . SER A 1 89 ? 50.004 -32.240 -51.227 1.00 45.62 89 SER A N 1
ATOM 608 C CA . SER A 1 89 ? 51.474 -32.052 -51.229 1.00 45.62 89 SER A CA 1
ATOM 609 C C . SER A 1 89 ? 51.967 -30.612 -51.396 1.00 45.62 89 SER A C 1
ATOM 611 O O . SER A 1 89 ? 51.626 -29.886 -52.320 1.00 45.62 89 SER A O 1
ATOM 613 N N . SER A 1 90 ? 52.828 -30.266 -50.446 1.00 53.72 90 SER A N 1
ATOM 614 C CA . SER A 1 90 ? 53.639 -29.072 -50.241 1.00 53.72 90 SER A CA 1
ATOM 615 C C . SER A 1 90 ? 54.389 -28.584 -51.482 1.00 53.72 90 SER A C 1
ATOM 617 O O . SER A 1 90 ? 54.932 -29.407 -52.211 1.00 53.72 90 SER A O 1
ATOM 619 N N . SER A 1 91 ? 54.560 -27.263 -51.622 1.00 44.28 91 SER A N 1
ATOM 620 C CA . SER A 1 91 ? 55.827 -26.611 -52.011 1.00 44.28 91 SER A CA 1
ATOM 621 C C . SER A 1 91 ? 55.715 -25.089 -51.941 1.00 44.28 91 SER A C 1
ATOM 623 O O . SER A 1 91 ? 54.825 -24.471 -52.518 1.00 44.28 91 SER A O 1
ATOM 625 N N . SER A 1 92 ? 56.662 -24.506 -51.221 1.00 56.03 92 SER A N 1
ATOM 626 C CA . SER A 1 92 ? 56.955 -23.086 -51.077 1.00 56.03 92 SER A CA 1
ATOM 627 C C . SER A 1 92 ? 57.276 -22.434 -52.422 1.00 56.03 92 SER A C 1
ATOM 629 O O . SER A 1 92 ? 58.068 -22.981 -53.184 1.00 56.03 92 SER A O 1
ATOM 631 N N . SER A 1 93 ? 56.766 -21.229 -52.678 1.00 48.19 93 SER A N 1
ATOM 632 C CA . SER A 1 93 ? 57.364 -20.267 -53.615 1.00 48.19 93 SER A CA 1
ATOM 633 C C . SER A 1 93 ? 56.841 -18.866 -53.323 1.00 48.19 93 SER A C 1
ATOM 635 O O . SER A 1 93 ? 55.692 -18.527 -53.584 1.00 48.19 93 SER A O 1
ATOM 637 N N . SER A 1 94 ? 57.725 -18.064 -52.749 1.00 54.84 94 SER A N 1
ATOM 638 C CA . SER A 1 94 ? 57.663 -16.613 -52.658 1.00 54.84 94 SER A CA 1
ATOM 639 C C . SER A 1 94 ? 57.541 -16.007 -54.055 1.00 54.84 94 SER A C 1
ATOM 641 O O . SER A 1 94 ? 58.325 -16.386 -54.922 1.00 54.84 94 SER A O 1
ATOM 643 N N . SER A 1 95 ? 56.658 -15.026 -54.265 1.00 48.41 95 SER A N 1
ATOM 644 C CA . SER A 1 95 ? 57.002 -13.751 -54.924 1.00 48.41 95 SER A CA 1
ATOM 645 C C . SER A 1 95 ? 55.786 -12.851 -55.197 1.00 48.41 95 SER A C 1
ATOM 647 O O . SER A 1 95 ? 54.733 -13.277 -55.658 1.00 48.41 95 SER A O 1
ATOM 649 N N . SER A 1 96 ? 56.040 -11.560 -54.966 1.00 45.75 96 SER A N 1
ATOM 650 C CA . SER A 1 96 ? 55.483 -10.387 -55.653 1.00 45.75 96 SER A CA 1
ATOM 651 C C . SER A 1 96 ? 54.007 -10.010 -55.467 1.00 45.75 96 SER A C 1
ATOM 653 O O . SER A 1 96 ? 53.132 -10.336 -56.256 1.00 45.75 96 SER A O 1
ATOM 655 N N . SER A 1 97 ? 53.795 -9.166 -54.455 1.00 52.59 97 SER A N 1
ATOM 656 C CA . SER A 1 97 ? 53.339 -7.775 -54.621 1.00 52.59 97 SER A CA 1
ATOM 657 C C . SER A 1 97 ? 52.552 -7.409 -55.892 1.00 52.59 97 SER A C 1
ATOM 659 O O . SER A 1 97 ? 53.119 -6.986 -56.897 1.00 52.59 97 SER A O 1
ATOM 661 N N . SER A 1 98 ? 51.235 -7.367 -55.731 1.00 53.94 98 SER A N 1
ATOM 662 C CA . SER A 1 98 ? 50.328 -6.377 -56.322 1.00 53.94 98 SER A CA 1
ATOM 663 C C . SER A 1 98 ? 49.334 -6.040 -55.205 1.00 53.94 98 SER A C 1
ATOM 665 O O . SER A 1 98 ? 48.536 -6.881 -54.814 1.00 53.94 98 SER A O 1
ATOM 667 N N . GLY A 1 99 ? 49.468 -4.935 -54.479 1.00 44.72 99 GLY A N 1
ATOM 668 C CA . GLY A 1 99 ? 49.539 -3.584 -55.016 1.00 44.72 99 GLY A CA 1
ATOM 669 C C . GLY A 1 99 ? 48.137 -2.991 -54.893 1.00 44.72 99 GLY A C 1
ATOM 670 O O . GLY A 1 99 ? 47.303 -3.284 -55.734 1.00 44.72 99 GLY A O 1
ATOM 671 N N . GLY A 1 100 ? 47.916 -2.257 -53.792 1.00 51.41 100 GLY A N 1
ATOM 672 C CA . GLY A 1 100 ? 46.813 -1.335 -53.481 1.00 51.41 100 GLY A CA 1
ATOM 673 C C . GLY A 1 100 ? 45.482 -1.557 -54.204 1.00 51.41 100 GLY A C 1
ATOM 674 O O . GLY A 1 100 ? 45.350 -1.346 -55.398 1.00 51.41 100 GLY A O 1
ATOM 675 N N . SER A 1 101 ? 44.373 -1.769 -53.513 1.00 52.00 101 SER A N 1
ATOM 676 C CA . SER A 1 101 ? 43.856 -0.780 -52.573 1.00 52.00 101 SER A CA 1
ATOM 677 C C . SER A 1 101 ? 42.754 -1.443 -51.755 1.00 52.00 101 SER A C 1
ATOM 679 O O . SER A 1 101 ? 41.635 -1.587 -52.237 1.00 52.00 101 SER A O 1
ATOM 681 N N . VAL A 1 102 ? 43.018 -1.785 -50.494 1.00 53.62 102 VAL A N 1
ATOM 682 C CA . VAL A 1 102 ? 41.944 -1.855 -49.486 1.00 53.62 102 VAL A CA 1
ATOM 683 C C . VAL A 1 102 ? 41.558 -0.418 -49.132 1.00 53.62 102 VAL A C 1
ATOM 685 O O . VAL A 1 102 ? 41.792 0.086 -48.039 1.00 53.62 102 VAL A O 1
ATOM 688 N N . GLY A 1 103 ? 41.062 0.289 -50.146 1.00 53.03 103 GLY A N 1
ATOM 689 C CA . GLY A 1 103 ? 40.380 1.556 -50.002 1.00 53.03 103 GLY A CA 1
ATOM 690 C C . GLY A 1 103 ? 38.958 1.263 -49.550 1.00 53.03 103 GLY A C 1
ATOM 691 O O . GLY A 1 103 ? 38.255 0.481 -50.181 1.00 53.03 103 GLY A O 1
ATOM 692 N N . GLY A 1 104 ? 38.545 1.900 -48.460 1.00 51.06 104 GLY A N 1
ATOM 693 C CA . GLY A 1 104 ? 37.162 1.881 -47.995 1.00 51.06 104 GLY A CA 1
ATOM 694 C C . GLY A 1 104 ? 37.003 1.129 -46.684 1.00 51.06 104 GLY A C 1
ATOM 695 O O . GLY A 1 104 ? 36.778 -0.073 -46.660 1.00 51.06 104 GLY A O 1
ATOM 696 N N . GLY A 1 105 ? 37.092 1.855 -45.571 1.00 54.31 105 GLY A N 1
ATOM 697 C CA . GLY A 1 105 ? 36.762 1.268 -44.273 1.00 54.31 105 GLY A CA 1
ATOM 698 C C . GLY A 1 105 ? 37.049 2.118 -43.042 1.00 54.31 105 GLY A C 1
ATOM 699 O O . GLY A 1 105 ? 36.706 1.701 -41.943 1.00 54.31 105 GLY A O 1
ATOM 700 N N . GLY A 1 106 ? 37.618 3.321 -43.181 1.00 51.88 106 GLY A N 1
ATOM 701 C CA . GLY A 1 106 ? 37.887 4.216 -42.043 1.00 51.88 106 GLY A CA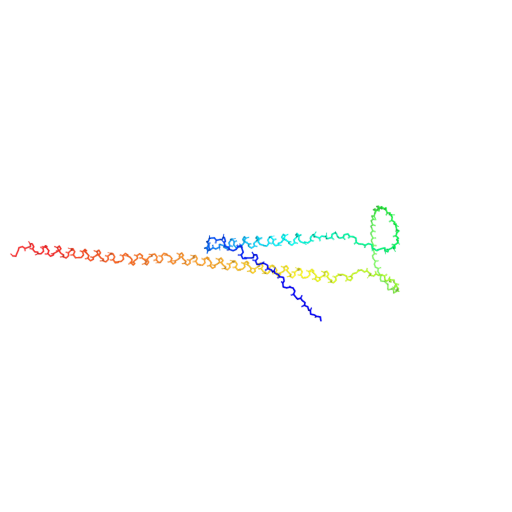 1
ATOM 702 C C . GLY A 1 106 ? 36.645 4.711 -41.278 1.00 51.88 106 GLY A C 1
ATOM 703 O O . GLY A 1 106 ? 36.789 5.389 -40.268 1.00 51.88 106 GLY A O 1
ATOM 704 N N . GLY A 1 107 ? 35.429 4.371 -41.725 1.00 55.94 107 GLY A N 1
ATOM 705 C CA . GLY A 1 107 ? 34.171 4.711 -41.047 1.00 55.94 107 GLY A CA 1
ATOM 706 C C . GLY A 1 107 ? 33.682 3.688 -40.009 1.00 55.94 107 GLY A C 1
ATOM 707 O O . GLY A 1 107 ? 32.739 3.980 -39.276 1.00 55.94 107 GLY A O 1
ATOM 708 N N . GLY A 1 108 ? 34.298 2.501 -39.911 1.00 59.66 108 GLY A N 1
ATOM 709 C CA . GLY A 1 108 ? 33.814 1.417 -39.037 1.00 59.66 108 GLY A CA 1
ATOM 710 C C . GLY A 1 108 ? 33.950 1.693 -37.534 1.00 59.66 108 GLY A C 1
ATOM 711 O O . GLY A 1 108 ? 33.138 1.224 -36.738 1.00 59.66 108 GLY A O 1
ATOM 712 N N . CYS A 1 109 ? 34.933 2.503 -37.134 1.00 71.31 109 CYS A N 1
ATOM 713 C CA . CYS A 1 109 ? 35.214 2.775 -35.722 1.00 71.31 109 CYS A CA 1
ATOM 714 C C . CYS A 1 109 ? 34.086 3.578 -35.055 1.00 71.31 109 CYS A C 1
ATOM 716 O O .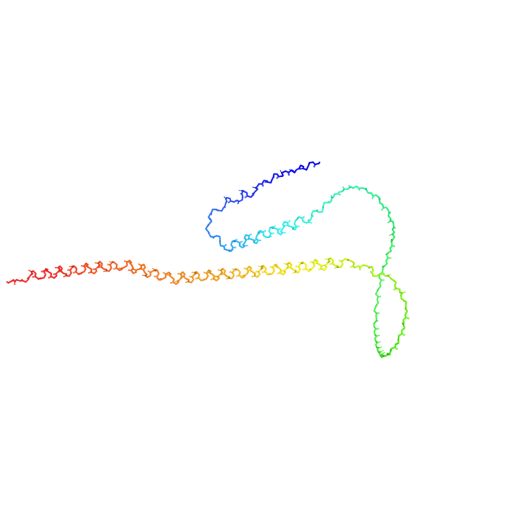 CYS A 1 109 ? 33.715 3.312 -33.915 1.00 71.31 109 CYS A O 1
ATOM 718 N N . VAL A 1 110 ? 33.507 4.541 -35.781 1.00 79.75 110 VAL A N 1
ATOM 719 C CA . VAL A 1 110 ? 32.441 5.409 -35.257 1.00 79.75 110 VAL A CA 1
ATOM 720 C C . VAL A 1 110 ? 31.130 4.632 -35.118 1.00 79.75 110 VAL A C 1
ATOM 722 O O . VAL A 1 110 ? 30.445 4.761 -34.106 1.00 79.75 110 VAL A O 1
ATOM 725 N N . GLY A 1 111 ? 30.816 3.763 -36.085 1.00 82.88 111 GLY A N 1
ATOM 726 C CA . GLY A 1 111 ? 29.632 2.903 -36.024 1.00 82.88 111 GLY A CA 1
ATOM 727 C C . GLY A 1 111 ? 29.653 1.954 -34.822 1.00 82.88 111 GLY A C 1
ATOM 728 O O . GLY A 1 111 ? 28.649 1.826 -34.123 1.00 82.88 111 GLY A O 1
ATOM 729 N N . GLY A 1 112 ? 30.813 1.356 -34.523 1.00 85.44 112 GLY A N 1
ATOM 730 C CA . GLY A 1 112 ? 30.975 0.480 -33.358 1.00 85.44 112 GLY A CA 1
ATOM 731 C C . GLY A 1 112 ? 30.717 1.190 -32.025 1.00 85.44 112 GLY A C 1
ATOM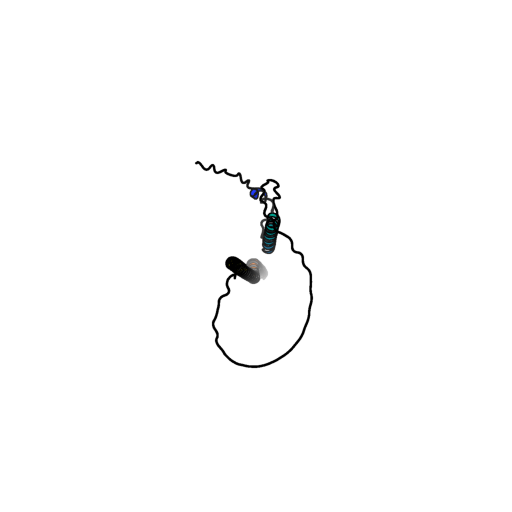 732 O O . GLY A 1 112 ? 30.024 0.651 -31.163 1.00 85.44 112 GLY A O 1
ATOM 733 N N . ILE A 1 113 ? 31.201 2.428 -31.875 1.00 88.12 113 ILE A N 1
ATOM 734 C CA . ILE A 1 113 ? 30.993 3.229 -30.656 1.00 88.12 113 ILE A CA 1
ATOM 735 C C . ILE A 1 113 ? 29.508 3.563 -30.467 1.00 88.12 113 ILE A C 1
ATOM 737 O O . ILE A 1 113 ? 28.997 3.458 -29.353 1.00 88.12 113 ILE A O 1
ATOM 741 N N . ILE A 1 114 ? 28.795 3.919 -31.541 1.00 89.50 114 ILE A N 1
ATOM 742 C CA . ILE A 1 114 ? 27.361 4.238 -31.470 1.00 89.50 114 ILE A CA 1
ATOM 743 C C . ILE A 1 114 ? 26.553 3.011 -31.033 1.00 89.50 114 ILE A C 1
ATOM 745 O O . ILE A 1 114 ? 25.709 3.122 -30.146 1.00 89.50 114 ILE A O 1
ATOM 749 N N . ILE A 1 115 ? 26.831 1.833 -31.600 1.00 90.44 115 ILE A N 1
ATOM 750 C CA . ILE A 1 115 ? 26.139 0.590 -31.225 1.00 90.44 115 ILE A CA 1
ATOM 751 C C . ILE A 1 115 ? 26.403 0.245 -29.754 1.00 90.44 115 ILE A C 1
ATOM 753 O O . ILE A 1 115 ? 25.473 -0.103 -29.026 1.00 90.44 115 ILE A O 1
ATOM 757 N N . MET A 1 116 ? 27.646 0.395 -29.288 1.00 91.75 116 MET A N 1
ATOM 758 C CA . MET A 1 116 ? 28.001 0.173 -27.884 1.00 91.75 116 MET A CA 1
ATOM 759 C C . MET A 1 116 ? 27.262 1.142 -26.947 1.00 91.75 116 MET A C 1
ATOM 761 O O . MET A 1 116 ? 26.723 0.714 -25.928 1.00 91.75 116 MET A O 1
ATOM 765 N N . LEU A 1 117 ? 27.187 2.430 -27.299 1.00 94.50 117 LEU A N 1
ATOM 766 C CA . LEU A 1 117 ? 26.449 3.434 -26.525 1.00 94.50 117 LEU A CA 1
ATOM 767 C C . LEU A 1 117 ? 24.946 3.139 -26.482 1.00 94.50 117 LEU A C 1
ATOM 769 O O . LEU A 1 117 ? 24.342 3.240 -25.418 1.00 94.50 117 LEU A O 1
ATOM 773 N N . LEU A 1 118 ? 24.348 2.732 -27.605 1.00 94.19 118 LEU A N 1
ATOM 774 C CA . LEU A 1 118 ? 22.940 2.329 -27.657 1.00 94.19 118 LEU A CA 1
ATOM 775 C C . LEU A 1 118 ? 22.676 1.091 -26.796 1.00 94.19 118 LEU A C 1
ATOM 777 O O . LEU A 1 118 ? 21.694 1.058 -26.058 1.00 94.19 118 LEU A O 1
ATOM 781 N N . SER A 1 119 ? 23.568 0.099 -26.836 1.00 94.94 119 SER A N 1
ATOM 782 C CA . SER A 1 119 ? 23.468 -1.087 -25.983 1.00 94.94 119 SER A CA 1
ATOM 783 C C . SER A 1 119 ? 23.579 -0.731 -24.499 1.00 94.94 119 SER A C 1
ATOM 785 O O . SER A 1 119 ? 22.833 -1.273 -23.685 1.00 94.94 119 SER A O 1
ATOM 787 N N . LEU A 1 120 ? 24.486 0.181 -24.137 1.00 96.69 120 LEU A N 1
ATOM 788 C CA . LEU A 1 120 ? 24.637 0.661 -22.764 1.00 96.69 120 LEU A CA 1
ATOM 789 C C . LEU A 1 120 ? 23.391 1.427 -22.302 1.00 96.69 120 LEU A C 1
ATOM 791 O O . LEU A 1 120 ? 22.920 1.215 -21.188 1.00 96.69 120 LEU A O 1
ATOM 795 N N . LEU A 1 121 ? 22.833 2.281 -23.165 1.00 96.94 121 LEU A N 1
ATOM 796 C CA . LEU A 1 121 ? 21.604 3.023 -22.891 1.00 96.94 121 LEU A CA 1
ATOM 797 C C . LEU A 1 121 ? 20.416 2.078 -22.677 1.00 96.94 121 LEU A C 1
ATOM 799 O O . LEU A 1 121 ? 19.643 2.272 -21.742 1.00 96.94 121 LEU A O 1
ATOM 803 N N . LEU A 1 122 ? 20.285 1.039 -23.506 1.00 96.56 122 LEU A N 1
ATOM 804 C CA . LEU A 1 122 ? 19.241 0.025 -23.362 1.00 96.56 122 LEU A CA 1
ATOM 805 C C . LEU A 1 122 ? 19.402 -0.740 -22.044 1.00 96.56 122 LEU A C 1
ATOM 807 O O . LEU A 1 122 ? 18.427 -0.906 -21.314 1.00 96.56 122 LEU A O 1
ATOM 811 N N . LEU A 1 123 ? 20.626 -1.143 -21.693 1.00 97.19 123 LEU A N 1
ATOM 812 C CA . LEU A 1 123 ? 20.912 -1.799 -20.416 1.00 97.19 123 LEU A CA 1
ATOM 813 C C . LEU A 1 123 ? 20.556 -0.896 -19.228 1.00 97.19 123 LEU A C 1
ATOM 815 O O . LEU A 1 123 ? 19.922 -1.356 -18.279 1.00 97.19 123 LEU A O 1
ATOM 819 N N . LEU A 1 124 ? 20.908 0.390 -19.293 1.00 96.94 124 LEU A N 1
ATOM 820 C CA . LEU A 1 124 ? 20.554 1.372 -18.270 1.00 96.94 124 LEU A CA 1
ATOM 821 C C . LEU A 1 124 ? 19.033 1.523 -18.138 1.00 96.94 124 LEU A C 1
ATOM 823 O O . LEU A 1 124 ? 18.515 1.543 -17.024 1.00 96.94 124 LEU A O 1
ATOM 827 N N . LEU A 1 125 ? 18.313 1.591 -19.261 1.00 96.88 125 LEU A N 1
ATOM 828 C CA . LEU A 1 125 ? 16.852 1.661 -19.282 1.00 96.88 125 LEU A CA 1
ATOM 829 C C . LEU A 1 125 ? 16.223 0.410 -18.656 1.00 96.88 125 LEU A C 1
ATOM 831 O O . LEU A 1 125 ? 15.286 0.521 -17.869 1.00 96.88 125 LEU A O 1
ATOM 835 N N . LEU A 1 126 ? 16.752 -0.775 -18.965 1.00 97.12 126 LEU A N 1
ATOM 836 C CA . LEU A 1 126 ? 16.292 -2.038 -18.392 1.00 97.12 126 LEU A CA 1
ATOM 837 C C . LEU A 1 126 ? 16.542 -2.093 -16.880 1.00 97.12 126 LEU A C 1
ATOM 839 O O . LEU A 1 126 ? 15.671 -2.530 -16.130 1.00 97.12 126 LEU A O 1
ATOM 843 N N . LEU A 1 127 ? 17.693 -1.604 -16.419 1.00 96.94 127 LEU A N 1
ATOM 844 C CA . LEU A 1 127 ? 18.008 -1.505 -14.994 1.00 96.94 127 LEU A CA 1
ATOM 845 C C . LEU A 1 127 ? 17.082 -0.513 -14.274 1.00 96.94 127 LEU A C 1
ATOM 847 O O . LEU A 1 127 ? 16.609 -0.803 -13.177 1.00 96.94 127 LEU A O 1
ATOM 851 N N . LEU A 1 128 ? 16.770 0.624 -14.902 1.00 96.19 128 LEU A N 1
ATOM 852 C CA . LEU A 1 128 ? 15.800 1.590 -14.385 1.00 96.19 128 LEU A CA 1
ATOM 853 C C . LEU A 1 128 ? 14.395 0.977 -14.284 1.00 96.19 128 LEU A C 1
ATOM 855 O O . LEU A 1 128 ? 13.719 1.152 -13.272 1.00 96.19 128 LEU A O 1
ATOM 859 N N . LEU A 1 129 ? 13.964 0.233 -15.308 1.00 96.38 129 LEU A N 1
ATOM 860 C CA . LEU A 1 129 ? 12.687 -0.481 -15.308 1.00 96.38 129 LEU A CA 1
ATOM 861 C C . LEU A 1 129 ? 12.637 -1.515 -14.176 1.00 96.38 129 LEU A C 1
ATOM 863 O O . LEU A 1 129 ? 11.655 -1.573 -13.442 1.00 96.38 129 LEU A O 1
ATOM 867 N N . LEU A 1 130 ? 13.703 -2.300 -14.003 1.00 96.81 130 LEU A N 1
ATOM 868 C CA . LEU A 1 130 ? 13.810 -3.276 -12.920 1.00 96.81 130 LEU A CA 1
ATOM 869 C C . LEU A 1 130 ? 13.706 -2.593 -11.552 1.00 96.81 130 LEU A C 1
ATOM 871 O O . LEU A 1 130 ? 12.940 -3.042 -10.702 1.00 96.81 130 LEU A O 1
ATOM 875 N N . LEU A 1 131 ? 14.426 -1.485 -11.352 1.00 96.75 131 LEU A N 1
ATOM 876 C CA . LEU A 1 131 ? 14.356 -0.696 -10.124 1.00 96.75 131 LEU A CA 1
ATOM 877 C C . LEU A 1 131 ? 12.929 -0.198 -9.862 1.00 96.75 131 LEU A C 1
ATOM 879 O O . LEU A 1 131 ? 12.437 -0.316 -8.742 1.00 96.75 131 LEU A O 1
ATOM 883 N N . LEU A 1 132 ? 12.244 0.310 -10.890 1.00 96.19 132 LEU A N 1
ATOM 884 C CA . LEU A 1 132 ? 10.856 0.755 -10.783 1.00 96.19 132 LEU A CA 1
ATOM 885 C C . LEU A 1 132 ? 9.931 -0.392 -10.355 1.00 96.19 132 LEU A C 1
ATOM 887 O O . LEU A 1 132 ? 9.126 -0.213 -9.444 1.00 96.19 132 LEU A O 1
ATOM 891 N N . VAL A 1 133 ? 10.068 -1.574 -10.962 1.00 96.88 133 VAL A N 1
ATOM 892 C CA . VAL A 1 133 ? 9.290 -2.767 -10.588 1.00 96.88 133 VAL A CA 1
ATOM 893 C C . VAL A 1 133 ? 9.539 -3.140 -9.127 1.00 96.88 133 VAL A C 1
ATOM 895 O O . VAL A 1 133 ? 8.583 -3.377 -8.393 1.00 96.88 133 VAL A O 1
ATOM 898 N N . VAL A 1 134 ? 10.795 -3.134 -8.673 1.00 97.12 134 VAL A N 1
ATOM 899 C CA . VAL A 1 134 ? 11.142 -3.410 -7.269 1.00 97.12 134 VAL A CA 1
ATOM 900 C C . VAL A 1 134 ? 10.476 -2.402 -6.331 1.00 97.12 134 VAL A C 1
ATOM 902 O O . VAL A 1 134 ? 9.869 -2.806 -5.341 1.00 97.12 134 VAL A O 1
ATOM 905 N N . VAL A 1 135 ? 10.518 -1.106 -6.653 1.00 96.94 135 V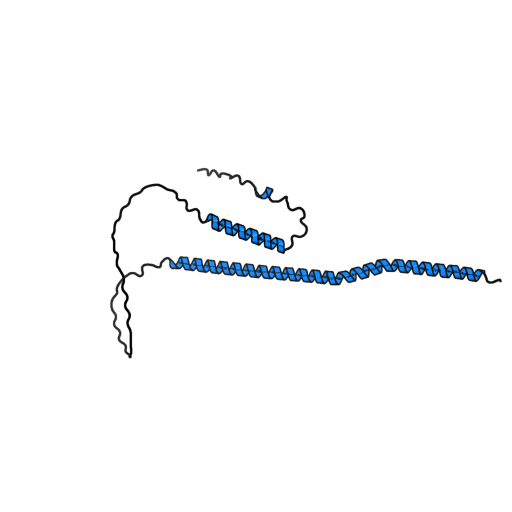AL A N 1
ATOM 906 C CA . VAL A 1 135 ? 9.852 -0.062 -5.856 1.00 96.94 135 VAL A CA 1
ATOM 907 C C . VAL A 1 135 ? 8.343 -0.299 -5.791 1.00 96.94 135 VAL A C 1
ATOM 909 O O . VAL A 1 135 ? 7.770 -0.242 -4.706 1.00 96.94 135 VAL A O 1
ATOM 912 N N . VAL A 1 136 ? 7.697 -0.622 -6.915 1.00 96.81 136 VAL A N 1
ATOM 913 C CA . VAL A 1 136 ? 6.258 -0.930 -6.951 1.00 96.81 136 VAL A CA 1
ATOM 914 C C . VAL A 1 136 ? 5.936 -2.136 -6.069 1.00 96.81 136 VAL A C 1
ATOM 916 O O . VAL A 1 136 ? 4.999 -2.069 -5.277 1.00 96.81 136 VAL A O 1
ATOM 919 N N . VAL A 1 137 ? 6.726 -3.211 -6.143 1.00 97.19 137 VAL A N 1
ATOM 920 C CA . VAL A 1 137 ? 6.542 -4.398 -5.293 1.00 97.19 137 VAL A CA 1
ATOM 921 C C . VAL A 1 137 ? 6.672 -4.036 -3.813 1.00 97.19 137 VAL A C 1
ATOM 923 O O . VAL A 1 137 ? 5.818 -4.428 -3.022 1.00 97.19 137 VAL A O 1
ATOM 926 N N . VAL A 1 138 ? 7.679 -3.246 -3.430 1.00 97.38 138 VAL A N 1
ATOM 927 C CA . VAL A 1 138 ? 7.852 -2.787 -2.041 1.00 97.38 138 VAL A CA 1
ATOM 928 C C . VAL A 1 138 ? 6.644 -1.973 -1.577 1.00 97.38 138 VAL A C 1
ATOM 930 O O . VAL A 1 138 ? 6.129 -2.224 -0.489 1.00 97.38 138 VAL A O 1
ATOM 933 N N . VAL A 1 139 ? 6.141 -1.048 -2.399 1.00 97.12 139 VAL A N 1
ATOM 934 C CA . VAL A 1 139 ? 4.943 -0.256 -2.075 1.00 97.12 139 VAL A CA 1
ATOM 935 C C . VAL A 1 139 ? 3.724 -1.159 -1.881 1.00 97.12 139 VAL A C 1
ATOM 937 O O . VAL A 1 139 ? 3.007 -0.998 -0.897 1.00 97.12 139 VAL A O 1
ATOM 940 N N . VAL A 1 140 ? 3.509 -2.141 -2.761 1.00 97.06 140 VAL A N 1
ATOM 941 C CA . VAL A 1 140 ? 2.406 -3.108 -2.628 1.00 97.06 140 VAL A CA 1
ATOM 942 C C . VAL A 1 140 ? 2.528 -3.897 -1.325 1.00 97.06 140 VAL A C 1
ATOM 944 O O . VAL A 1 140 ? 1.543 -4.017 -0.600 1.00 97.06 140 VAL A O 1
ATOM 947 N N . VAL A 1 141 ? 3.725 -4.380 -0.979 1.00 97.56 141 VAL A N 1
ATOM 948 C CA . VAL A 1 141 ? 3.963 -5.097 0.285 1.00 97.56 141 VAL A CA 1
ATOM 949 C C . VAL A 1 141 ? 3.646 -4.207 1.488 1.00 97.56 141 VAL A C 1
ATOM 951 O O . VAL A 1 141 ? 2.942 -4.650 2.393 1.00 97.56 141 VAL A O 1
ATOM 954 N N . VAL A 1 142 ? 4.091 -2.947 1.493 1.00 97.56 142 VAL A N 1
ATOM 955 C CA . VAL A 1 142 ? 3.789 -1.995 2.576 1.00 97.56 142 VAL A CA 1
ATOM 956 C C . VAL A 1 142 ? 2.282 -1.772 2.708 1.00 97.56 142 VAL A C 1
ATOM 958 O O . VAL A 1 142 ? 1.757 -1.828 3.817 1.00 97.56 142 VAL A O 1
ATOM 961 N N . VAL A 1 143 ? 1.566 -1.576 1.596 1.00 97.38 143 VAL A N 1
ATOM 962 C CA . VAL A 1 143 ? 0.104 -1.407 1.607 1.00 97.38 143 VAL A CA 1
ATOM 963 C C . VAL A 1 143 ? -0.586 -2.648 2.173 1.00 97.38 143 VAL A C 1
ATOM 965 O O . VAL A 1 143 ? -1.456 -2.515 3.031 1.00 97.38 143 VAL A O 1
ATOM 968 N N . VAL A 1 144 ? -0.177 -3.850 1.758 1.00 97.56 144 VAL A N 1
ATOM 969 C CA . VAL A 1 144 ? -0.727 -5.109 2.286 1.00 97.56 144 VAL A CA 1
ATOM 970 C C . VAL A 1 144 ? -0.494 -5.215 3.793 1.00 97.56 144 VAL A C 1
ATOM 972 O O . VAL A 1 144 ? -1.431 -5.522 4.525 1.00 97.56 144 VAL A O 1
ATOM 975 N N . VAL A 1 145 ? 0.712 -4.907 4.277 1.00 97.62 145 VAL A N 1
ATOM 976 C CA . VAL A 1 145 ? 1.021 -4.920 5.717 1.00 97.62 145 VAL A CA 1
ATOM 977 C C . VAL A 1 145 ? 0.135 -3.933 6.477 1.00 97.62 145 VAL A C 1
ATOM 979 O O . VAL A 1 145 ? -0.440 -4.306 7.495 1.00 97.62 145 VAL A O 1
ATOM 982 N N . VAL A 1 146 ? -0.038 -2.705 5.978 1.00 97.62 146 VAL A N 1
ATOM 983 C CA . VAL A 1 146 ? -0.914 -1.703 6.611 1.00 97.62 146 VAL A CA 1
ATOM 984 C C . VAL A 1 146 ? -2.359 -2.195 6.671 1.00 97.62 146 VAL A C 1
ATOM 986 O O . VAL A 1 146 ? -2.985 -2.095 7.723 1.00 97.62 146 VAL A O 1
ATOM 989 N N . VAL A 1 147 ? -2.885 -2.768 5.585 1.00 97.25 147 VAL A N 1
ATOM 990 C CA . VAL A 1 147 ? -4.248 -3.324 5.561 1.00 97.25 147 VAL A CA 1
ATOM 991 C C . VAL A 1 147 ? -4.394 -4.447 6.586 1.00 97.25 147 VAL A C 1
ATOM 993 O O . VAL A 1 147 ? -5.361 -4.448 7.341 1.00 97.25 147 VAL A O 1
ATOM 996 N N . VAL A 1 148 ? -3.427 -5.365 6.668 1.00 97.50 148 VAL A N 1
ATOM 997 C CA . VAL A 1 148 ? -3.442 -6.451 7.661 1.00 97.50 148 VAL A CA 1
ATOM 998 C C . VAL A 1 148 ? -3.433 -5.891 9.083 1.00 97.50 148 VAL A C 1
ATOM 1000 O O . VAL A 1 148 ? -4.249 -6.311 9.898 1.00 97.50 148 VAL A O 1
ATOM 1003 N N . VAL A 1 149 ? -2.575 -4.910 9.379 1.00 97.69 149 VAL A N 1
ATOM 1004 C CA . VAL A 1 149 ? -2.527 -4.262 10.700 1.00 97.69 149 VAL A CA 1
ATOM 1005 C C . VAL A 1 149 ? -3.869 -3.614 11.037 1.00 97.69 149 VAL A C 1
ATOM 1007 O O . VAL A 1 149 ? -4.381 -3.823 12.130 1.00 97.69 149 VAL A O 1
ATOM 1010 N N . VAL A 1 150 ? -4.483 -2.883 10.104 1.00 97.19 150 VAL A N 1
ATOM 1011 C CA . VAL A 1 150 ? -5.795 -2.256 10.325 1.00 97.19 150 VAL A CA 1
ATOM 1012 C C . VAL A 1 150 ? -6.876 -3.306 10.582 1.00 97.19 150 VAL A C 1
ATOM 1014 O O . VAL A 1 150 ? -7.659 -3.148 11.513 1.00 97.19 150 VAL A O 1
ATOM 1017 N N . VAL A 1 151 ? -6.907 -4.390 9.802 1.00 97.38 151 VAL A N 1
ATOM 1018 C CA . VAL A 1 151 ? -7.892 -5.472 9.962 1.00 97.38 151 VAL A CA 1
ATOM 1019 C C . VAL A 1 151 ? -7.736 -6.191 11.302 1.00 97.38 151 VAL A C 1
ATOM 1021 O O . VAL A 1 151 ? -8.741 -6.571 11.893 1.00 97.38 151 VAL A O 1
ATOM 1024 N N . VAL A 1 152 ? -6.508 -6.357 11.799 1.00 96.88 152 VAL A N 1
ATOM 1025 C CA . VAL A 1 152 ? -6.243 -6.997 13.098 1.00 96.88 152 VAL A CA 1
ATOM 1026 C C . VAL A 1 152 ? -6.551 -6.057 14.266 1.00 96.88 152 VAL A C 1
ATOM 1028 O O . VAL A 1 152 ? -7.170 -6.479 15.236 1.00 96.88 152 VAL A O 1
ATOM 1031 N N . VAL A 1 153 ? -6.182 -4.778 14.171 1.00 96.94 153 VAL A N 1
ATOM 1032 C CA . VAL A 1 153 ? -6.357 -3.805 15.265 1.00 96.94 153 VAL A CA 1
ATOM 1033 C C . VAL A 1 153 ? -7.807 -3.318 15.382 1.00 96.94 153 VAL A C 1
ATOM 1035 O O . VAL A 1 153 ? -8.281 -3.053 16.485 1.00 96.94 153 VAL A O 1
ATOM 1038 N N . ALA A 1 154 ? -8.548 -3.218 14.274 1.00 97.50 154 ALA A N 1
ATOM 1039 C CA . ALA A 1 154 ? -9.939 -2.759 14.279 1.00 97.50 154 ALA A CA 1
ATOM 1040 C C . ALA A 1 154 ? -10.865 -3.527 15.252 1.00 97.50 154 ALA A C 1
ATOM 1042 O O . ALA A 1 154 ? -11.524 -2.864 16.057 1.00 97.50 154 ALA A O 1
ATOM 1043 N N . PRO A 1 155 ? -10.944 -4.875 15.245 1.00 96.19 155 PRO A N 1
ATOM 1044 C CA . PRO A 1 155 ? -11.810 -5.604 16.172 1.00 96.19 155 PRO A CA 1
ATOM 1045 C C . PRO A 1 155 ? -11.386 -5.430 17.633 1.00 96.19 155 PRO A C 1
ATOM 1047 O O . PRO A 1 155 ? -12.253 -5.325 18.497 1.00 96.19 155 PRO A O 1
ATOM 1050 N N . GLU A 1 156 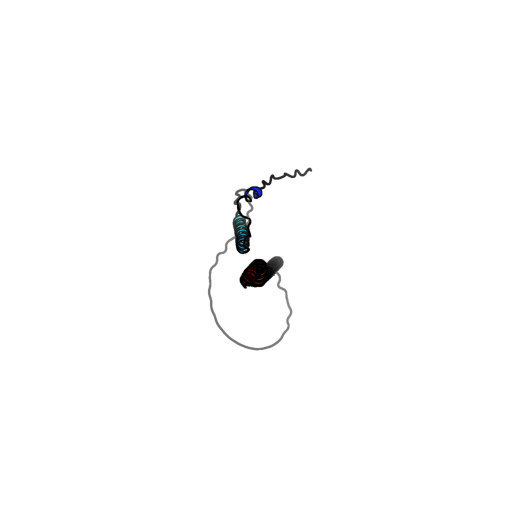? -10.085 -5.339 17.922 1.00 96.31 156 GLU A N 1
ATOM 1051 C CA . GLU A 1 156 ? -9.595 -5.096 19.284 1.00 96.31 156 GLU A CA 1
ATOM 1052 C C . GLU A 1 156 ? -10.065 -3.735 19.804 1.00 96.31 156 GLU A C 1
ATOM 1054 O O . GLU A 1 156 ? -10.616 -3.643 20.902 1.00 96.31 156 GLU A O 1
ATOM 1059 N N . VAL A 1 157 ? -9.935 -2.685 18.985 1.00 96.38 157 VAL A N 1
ATOM 1060 C CA . VAL A 1 157 ? -10.428 -1.344 19.325 1.00 96.38 157 VAL A CA 1
ATOM 1061 C C . VAL A 1 157 ? -11.943 -1.359 19.537 1.00 96.38 157 VAL A C 1
ATOM 1063 O O . VAL A 1 157 ? -12.421 -0.767 20.502 1.00 96.38 157 VAL A O 1
ATOM 1066 N N . VAL A 1 158 ? -12.706 -2.070 18.700 1.00 97.25 158 VAL A N 1
ATOM 1067 C CA . VAL A 1 158 ? -14.166 -2.198 18.861 1.00 97.25 158 VAL A CA 1
ATOM 1068 C C . VAL A 1 158 ? -14.529 -2.879 20.182 1.00 97.25 158 VAL A C 1
ATOM 1070 O O . VAL A 1 158 ? -15.422 -2.398 20.878 1.00 97.25 158 VAL A O 1
ATOM 1073 N N . VAL A 1 159 ? -13.834 -3.953 20.567 1.00 97.19 159 VAL A N 1
ATOM 1074 C CA . VAL A 1 159 ? -14.072 -4.645 21.845 1.00 97.19 159 VAL A CA 1
ATOM 1075 C C . VAL A 1 159 ? -13.750 -3.734 23.026 1.00 97.19 159 VAL A C 1
ATOM 1077 O O . VAL A 1 159 ? -14.553 -3.642 23.951 1.00 97.19 159 VAL A O 1
ATOM 1080 N N . VAL A 1 160 ? -12.621 -3.021 22.991 1.00 97.12 160 VAL A N 1
ATOM 1081 C CA . VAL A 1 160 ? -12.248 -2.082 24.061 1.00 97.12 160 VAL A CA 1
ATOM 1082 C C . VAL A 1 160 ? -13.292 -0.977 24.197 1.00 97.12 160 VAL A C 1
ATOM 1084 O O . VAL A 1 160 ? -13.743 -0.702 25.307 1.00 97.12 160 VAL A O 1
ATOM 1087 N N . VAL A 1 161 ? -13.728 -0.382 23.084 1.00 97.75 161 VAL A N 1
ATOM 1088 C CA . VAL A 1 161 ? -14.772 0.651 23.093 1.00 97.75 161 VAL A CA 1
ATOM 1089 C C . VAL A 1 161 ? -16.083 0.093 23.648 1.00 97.75 161 VAL A C 1
ATOM 1091 O O . VAL A 1 161 ? -16.688 0.728 24.508 1.00 97.75 161 VAL A O 1
ATOM 1094 N N . LEU A 1 162 ? -16.499 -1.105 23.228 1.00 97.50 162 LEU A N 1
ATOM 1095 C CA . LEU A 1 162 ? -17.719 -1.742 23.726 1.00 97.50 162 LEU A CA 1
ATOM 1096 C C . LEU A 1 162 ? -17.644 -1.990 25.234 1.00 97.50 162 LEU A C 1
ATOM 1098 O O . LEU A 1 162 ? -18.582 -1.654 25.947 1.00 97.50 162 LEU A O 1
ATOM 1102 N N . VAL A 1 163 ? -16.532 -2.521 25.743 1.00 97.38 163 VAL A N 1
ATOM 1103 C CA . VAL A 1 163 ? -16.353 -2.765 27.182 1.00 97.38 163 VAL A CA 1
ATOM 1104 C C . VAL A 1 163 ? -16.386 -1.457 27.969 1.00 97.38 163 VAL A C 1
ATOM 1106 O O . VAL A 1 163 ? -17.074 -1.383 28.983 1.00 97.38 163 VAL A O 1
ATOM 1109 N N . VAL A 1 164 ? -15.691 -0.417 27.502 1.00 97.56 164 VAL A N 1
ATOM 1110 C CA . VAL A 1 164 ? -15.648 0.890 28.178 1.00 97.56 164 VAL A CA 1
ATOM 1111 C C . VAL A 1 164 ? -17.027 1.553 28.220 1.00 97.56 164 VAL A C 1
ATOM 1113 O O . VAL A 1 164 ? -17.354 2.187 29.220 1.00 97.56 164 VAL A O 1
ATOM 1116 N N . VAL A 1 165 ? -17.841 1.396 27.174 1.00 97.25 165 VAL A N 1
ATOM 1117 C CA . VAL A 1 165 ? -19.195 1.970 27.112 1.00 97.25 165 VAL A CA 1
ATOM 1118 C C . VAL A 1 165 ? -20.202 1.143 27.918 1.00 97.25 165 VAL A C 1
ATOM 1120 O O . VAL A 1 165 ? -20.982 1.708 28.676 1.00 97.25 165 VAL A O 1
ATOM 1123 N N . VAL A 1 166 ? -20.170 -0.188 27.811 1.00 97.38 166 VAL A N 1
ATOM 1124 C CA . VAL A 1 166 ? -21.170 -1.074 28.435 1.00 97.38 166 VAL A CA 1
ATOM 1125 C C . VAL A 1 166 ? -20.912 -1.286 29.931 1.00 97.38 166 VAL A C 1
ATOM 1127 O O . VAL A 1 166 ? -21.859 -1.390 30.709 1.00 97.38 166 VAL A O 1
ATOM 1130 N N . ALA A 1 167 ? -19.651 -1.328 30.375 1.00 97.88 167 ALA A N 1
ATOM 1131 C CA . ALA A 1 167 ? -19.314 -1.548 31.784 1.00 97.88 167 ALA A CA 1
ATOM 1132 C C . ALA A 1 167 ? -19.996 -0.566 32.764 1.00 97.88 167 ALA A C 1
ATOM 1134 O O . ALA A 1 167 ? -20.603 -1.046 33.726 1.00 97.88 167 ALA A O 1
ATOM 1135 N N . PRO A 1 168 ? -19.954 0.770 32.576 1.00 97.00 168 PRO A N 1
ATOM 1136 C CA . PRO A 1 168 ? -20.608 1.696 33.501 1.00 97.00 168 PRO A CA 1
ATOM 1137 C C . PRO A 1 168 ? -22.134 1.543 33.512 1.00 97.00 168 PRO A C 1
ATOM 1139 O O . PRO A 1 168 ? -22.736 1.648 34.578 1.00 97.00 168 PRO A O 1
ATOM 1142 N N . GLU A 1 169 ? -22.762 1.243 32.372 1.00 97.06 169 GLU A N 1
ATOM 1143 C CA . GLU A 1 169 ? -24.212 1.021 32.301 1.00 97.06 169 GLU A CA 1
ATOM 1144 C C . GLU A 1 169 ? -24.629 -0.193 33.135 1.00 97.06 169 GLU A C 1
ATOM 1146 O O . GLU A 1 169 ? -25.549 -0.108 33.950 1.00 97.06 169 GLU A O 1
ATOM 1151 N N . VAL A 1 170 ? -23.900 -1.306 33.002 1.00 96.94 170 VAL A N 1
ATOM 1152 C CA . VAL A 1 170 ? -24.138 -2.515 33.802 1.00 96.94 170 VAL A CA 1
ATOM 1153 C C . VAL A 1 170 ? -23.959 -2.223 35.292 1.00 96.94 170 VAL A C 1
ATOM 1155 O O . VAL A 1 170 ? -24.787 -2.644 36.098 1.00 96.94 170 VAL A O 1
ATOM 1158 N N . VAL A 1 171 ? -22.927 -1.463 35.673 1.00 97.62 171 VAL A N 1
ATOM 1159 C CA . VAL A 1 171 ? -22.703 -1.069 37.075 1.00 97.62 171 VAL A CA 1
ATOM 1160 C C . VAL A 1 171 ? -23.885 -0.263 37.617 1.00 97.62 171 VAL A C 1
ATOM 1162 O O . VAL A 1 171 ? -24.364 -0.561 38.710 1.00 97.62 171 VAL A O 1
ATOM 1165 N N . VAL A 1 172 ? -24.401 0.711 36.862 1.00 97.88 172 VAL A N 1
ATOM 1166 C CA . VAL A 1 172 ? -25.563 1.514 37.279 1.00 97.88 172 VAL A CA 1
ATOM 1167 C C . VAL A 1 172 ? -26.797 0.635 37.477 1.00 97.88 172 VAL A C 1
ATOM 1169 O O . VAL A 1 172 ? -27.457 0.746 38.509 1.00 97.88 172 VAL A O 1
ATOM 1172 N N . VAL A 1 173 ? -27.089 -0.272 36.541 1.00 97.69 173 VAL A N 1
ATOM 1173 C CA . VAL A 1 173 ? -28.234 -1.190 36.654 1.00 97.69 173 VAL A CA 1
ATOM 1174 C C . VAL A 1 173 ? -28.112 -2.065 37.901 1.00 97.69 173 VAL A C 1
ATOM 1176 O O . VAL A 1 173 ? -29.071 -2.182 38.662 1.00 97.69 173 VAL A O 1
ATOM 1179 N N . VAL A 1 174 ? -26.930 -2.635 38.155 1.00 98.06 174 VAL A N 1
ATOM 1180 C CA . VAL A 1 174 ? -26.683 -3.458 39.348 1.00 98.06 174 VAL A CA 1
ATOM 1181 C C . VAL A 1 174 ? -26.902 -2.648 40.627 1.00 98.06 174 VAL A C 1
ATOM 1183 O O . VAL A 1 174 ? -27.586 -3.123 41.531 1.00 98.06 174 VAL A O 1
ATOM 1186 N N . VAL A 1 175 ? -26.384 -1.419 40.701 1.00 98.12 175 VAL A N 1
ATOM 1187 C CA . VAL A 1 175 ? -26.575 -0.542 41.868 1.00 98.12 175 VAL A CA 1
ATOM 1188 C C . VAL A 1 175 ? -28.058 -0.252 42.101 1.00 98.12 175 VAL A C 1
ATOM 1190 O O . VAL A 1 175 ? -28.527 -0.385 43.228 1.00 98.12 175 VAL A O 1
ATOM 1193 N N . VAL A 1 176 ? -28.815 0.081 41.053 1.00 98.00 176 VAL A N 1
ATOM 1194 C CA . VAL A 1 176 ? -30.260 0.342 41.162 1.00 98.00 176 VAL A CA 1
ATOM 1195 C C . VAL A 1 176 ? -31.006 -0.891 41.670 1.00 98.00 176 VAL A C 1
ATOM 1197 O O . VAL A 1 176 ? -31.810 -0.772 42.591 1.00 98.00 176 VAL A O 1
ATOM 1200 N N . VAL A 1 177 ? -30.717 -2.078 41.131 1.00 98.00 177 VAL A N 1
ATOM 1201 C CA . VAL A 1 177 ? -31.346 -3.332 41.581 1.00 98.00 177 VAL A CA 1
ATOM 1202 C C . VAL A 1 177 ? -31.046 -3.596 43.056 1.00 98.00 177 VAL A C 1
ATOM 1204 O O . VAL A 1 177 ? -31.961 -3.918 43.811 1.00 98.00 177 VAL A O 1
ATOM 1207 N N . VAL A 1 178 ? -29.795 -3.418 43.491 1.00 98.00 178 VAL A N 1
ATOM 1208 C CA . VAL A 1 178 ? -29.414 -3.585 44.902 1.00 98.00 178 VAL A CA 1
ATOM 1209 C C . VAL A 1 178 ? -30.182 -2.610 45.792 1.00 98.00 178 VAL A C 1
ATOM 1211 O O . VAL A 1 178 ? -30.728 -3.030 46.810 1.00 98.00 178 VAL A O 1
ATOM 1214 N N . VAL A 1 179 ? -30.278 -1.336 45.403 1.00 97.88 179 VAL A N 1
ATOM 1215 C CA . VAL A 1 179 ? -31.039 -0.326 46.155 1.00 97.88 179 VAL A CA 1
ATOM 1216 C C . VAL A 1 179 ? -32.510 -0.723 46.265 1.00 97.88 179 VAL A C 1
ATOM 1218 O O . VAL A 1 179 ? -33.049 -0.719 47.366 1.00 97.88 179 VAL A O 1
ATOM 1221 N N . VAL A 1 180 ? -33.147 -1.130 45.164 1.00 97.50 180 VAL A N 1
ATOM 1222 C CA . VAL A 1 180 ? -34.554 -1.563 45.164 1.00 97.50 180 VAL A CA 1
ATOM 1223 C C . VAL A 1 180 ? -34.766 -2.759 46.093 1.00 97.50 180 VAL A C 1
ATOM 1225 O O . VAL A 1 180 ? -35.690 -2.745 46.899 1.00 97.50 180 VAL A O 1
ATOM 1228 N N . VAL A 1 181 ? -33.895 -3.770 46.041 1.00 97.31 181 VAL A N 1
ATOM 1229 C CA . VAL A 1 181 ? -33.992 -4.954 46.912 1.00 97.31 181 VAL A CA 1
ATOM 1230 C C . VAL A 1 181 ? -33.838 -4.584 48.389 1.00 97.31 181 VAL A C 1
ATOM 1232 O O . VAL A 1 181 ? -34.560 -5.117 49.229 1.00 97.31 181 VAL A O 1
ATOM 1235 N N . VAL A 1 182 ? -32.915 -3.677 48.721 1.00 97.06 182 VAL A N 1
ATOM 1236 C CA . VAL A 1 182 ? -32.718 -3.210 50.103 1.00 97.06 182 VAL A CA 1
ATOM 1237 C C . VAL A 1 182 ? -33.942 -2.446 50.603 1.00 97.06 182 VAL A C 1
ATOM 1239 O O . VAL A 1 182 ? -34.404 -2.719 51.707 1.00 97.06 182 VAL A O 1
ATOM 1242 N N . VAL A 1 183 ? -34.490 -1.543 49.785 1.00 96.69 183 VAL A N 1
ATOM 1243 C CA . VAL A 1 183 ? -35.683 -0.757 50.130 1.00 96.69 183 VAL A CA 1
ATOM 1244 C C . VAL A 1 183 ? -36.886 -1.671 50.362 1.00 96.69 183 VAL A C 1
ATOM 1246 O O . VAL A 1 183 ? -37.519 -1.576 51.409 1.00 96.69 183 VAL A O 1
ATOM 1249 N N . LEU A 1 184 ? -37.151 -2.612 49.450 1.00 95.69 184 LEU A N 1
ATOM 1250 C CA . LEU A 1 184 ? -38.261 -3.564 49.593 1.00 95.69 184 LEU A CA 1
ATOM 1251 C C . LEU A 1 184 ? -38.116 -4.434 50.847 1.00 95.69 184 LEU A C 1
ATOM 1253 O O . LEU A 1 184 ? -39.084 -4.672 51.563 1.00 95.69 184 LEU A O 1
ATOM 1257 N N . LYS A 1 185 ? -36.890 -4.867 51.160 1.00 96.06 185 LYS A N 1
ATOM 1258 C CA . LYS A 1 185 ? -36.631 -5.666 52.360 1.00 96.06 185 LYS A CA 1
ATOM 1259 C C . LYS A 1 185 ? -36.873 -4.881 53.653 1.00 96.06 185 LYS A C 1
ATOM 1261 O O . LYS A 1 185 ? -37.303 -5.476 54.640 1.00 96.06 185 LYS A O 1
ATOM 1266 N N . GLU A 1 186 ? -36.595 -3.576 53.668 1.00 95.38 186 GLU A N 1
ATOM 1267 C CA . GLU A 1 186 ? -36.879 -2.727 54.829 1.00 95.38 186 GLU A CA 1
ATOM 1268 C C . GLU A 1 186 ? -38.394 -2.566 55.049 1.00 95.38 186 GLU A C 1
ATOM 1270 O O . GLU A 1 186 ? -38.856 -2.601 56.194 1.00 95.38 186 GLU A O 1
ATOM 1275 N N . GLU A 1 187 ? -39.178 -2.468 53.972 1.00 93.75 187 GLU A N 1
ATOM 1276 C CA . GLU A 1 187 ? -40.644 -2.401 54.042 1.00 93.75 187 GLU A CA 1
ATOM 1277 C C . GLU A 1 187 ? -41.259 -3.683 54.622 1.00 93.75 187 GLU A C 1
ATOM 1279 O O . GLU A 1 187 ? -42.100 -3.595 55.520 1.00 93.75 187 GLU A O 1
ATOM 1284 N N . ASP A 1 188 ? -40.775 -4.863 54.220 1.00 92.62 188 ASP A N 1
ATOM 1285 C CA . ASP A 1 188 ? -41.238 -6.147 54.768 1.00 92.62 188 ASP A CA 1
ATOM 1286 C C . ASP A 1 188 ? -40.976 -6.258 56.278 1.00 92.62 188 ASP A C 1
ATOM 1288 O O . ASP A 1 188 ? -41.825 -6.731 57.039 1.00 92.62 188 ASP A O 1
ATOM 1292 N N . THR A 1 189 ? -39.823 -5.770 56.752 1.00 92.06 189 THR A N 1
ATOM 1293 C CA . THR A 1 189 ? -39.514 -5.777 58.191 1.00 92.06 189 THR A CA 1
ATOM 1294 C C . THR A 1 189 ? -40.391 -4.844 59.024 1.00 92.06 189 THR A C 1
ATOM 1296 O O . THR A 1 189 ? -40.513 -5.065 60.227 1.00 92.06 189 THR A O 1
ATOM 1299 N N . ARG A 1 190 ? -41.036 -3.832 58.427 1.00 87.25 190 ARG A N 1
ATOM 1300 C CA . ARG A 1 190 ? -41.947 -2.923 59.148 1.00 87.25 190 ARG A CA 1
ATOM 1301 C C . ARG A 1 190 ? -43.369 -3.469 59.306 1.00 87.25 190 ARG A C 1
ATOM 1303 O O . ARG A 1 190 ? -44.139 -2.888 60.065 1.00 87.25 190 ARG A O 1
ATOM 1310 N N . LEU A 1 191 ? -43.726 -4.555 58.617 1.00 83.50 191 LEU A N 1
ATOM 1311 C CA . LEU A 1 191 ? -45.088 -5.107 58.609 1.00 83.50 191 LEU A CA 1
ATOM 1312 C C . LEU A 1 191 ? -45.306 -6.279 59.580 1.00 83.50 191 LEU A C 1
ATOM 1314 O O . LEU A 1 191 ? -46.434 -6.756 59.703 1.00 83.50 191 LEU A O 1
ATOM 1318 N N . LEU A 1 192 ? -44.273 -6.738 60.293 1.00 81.50 192 LEU A N 1
ATOM 1319 C CA . LEU A 1 192 ? -44.440 -7.747 61.341 1.00 81.50 192 LEU A CA 1
ATOM 1320 C C . LEU A 1 192 ? -44.873 -7.071 62.659 1.00 81.50 192 LEU A C 1
ATOM 1322 O O . LEU A 1 192 ? -44.117 -6.247 63.176 1.00 81.50 192 LEU A O 1
ATOM 1326 N N . PRO A 1 193 ? -46.068 -7.381 63.204 1.00 74.50 193 PRO A N 1
ATOM 1327 C CA . PRO A 1 193 ? -46.527 -6.816 64.469 1.00 74.50 193 PRO A CA 1
ATOM 1328 C C . PRO A 1 193 ? -45.645 -7.304 65.625 1.00 74.50 193 PRO A C 1
ATOM 1330 O O . PRO A 1 193 ? -45.420 -8.508 65.767 1.00 74.50 193 PRO A O 1
ATOM 1333 N N . SER A 1 194 ? -45.144 -6.344 66.408 1.00 73.69 194 SER A N 1
ATOM 1334 C CA . SER A 1 194 ? -44.350 -6.535 67.629 1.00 73.69 194 SER A CA 1
ATOM 1335 C C . SER A 1 194 ? -45.103 -7.264 68.737 1.00 73.69 194 SER A C 1
ATOM 1337 O O . SER A 1 194 ? -46.319 -7.001 68.890 1.00 73.69 194 SER A O 1
#